Protein AF-A0A858U1W0-F1 (afdb_monomer)

Sequence (268 aa):
MKTKNYKWLIVLPLAITTFPLIAASCNNTTTKDGDKDGKKDKEKDKMITPNPQTPMVVEKDFEKINYPSDILYLNLMGIFSFKLFPSFLISSPKFSPSLDETKKIIGKLMRQEPQNKVALEEGIQFFTELFKDKDNANVQNLNFIELFNKYKQFQNLLMTKDFAKIQGFFIPKDLNAGKELTIFDYIDPMWKEVTKNKDIKYYSYLVLILPKLTVDIFSPLIEIAENSSAEDAKKIMTIIDKAFENKSGLESKEIEEITNIVNQHSQN

Radius of gyration: 21.65 Å; Cα contacts (8 Å, |Δi|>4): 183; chains: 1; bounding box: 58×63×44 Å

Secondary structure (DSSP, 8-state):
-----THHHHHGGGTTSSTTTTTSS-----------------------PPPTT--------TTTS---HHHHHHHHHHHHHHHHGGGTS---TT----HHHHHHHHHHHHHH-GGGHHHHHHHHHHHHHHHHTTT-S-GGG--HHHHHHH-HHHHHHHHHHTHHHHHHHHS-GGGGGTPPPPTHHHHHHHHHHHT--TT---EEGGG-HHHHHHHHHHHHHHHH--SHHHHHHHHHHHHHHHHHHTT-EE-HHHHHHHHHHHHHHHT-

Mean predicted aligned error: 13.7 Å

pLDDT: mean 70.43, std 23.6, range [25.34, 97.19]

Organism: NCBI:txid2726117

Solvent-accessible surface area (backbone atoms only — not comparable to full-atom values): 16852 Å² total; per-residue (Å²): 134,86,85,77,78,66,69,65,76,71,55,62,65,63,68,69,69,56,70,75,60,70,77,72,77,83,79,86,83,88,86,85,88,82,90,84,89,86,86,90,86,83,83,88,87,81,89,76,82,80,78,94,79,70,82,80,77,76,66,86,45,70,87,75,45,87,73,59,64,67,53,51,51,49,20,53,49,34,61,52,42,67,71,65,41,59,86,78,54,82,79,64,86,88,70,72,87,51,70,65,61,53,47,51,55,46,54,51,45,37,70,77,39,58,92,47,36,68,28,46,53,38,41,52,52,50,50,49,61,71,55,68,53,78,84,49,96,67,66,87,70,65,55,58,68,57,56,49,63,69,32,51,54,24,46,52,50,55,60,70,72,50,41,71,61,55,52,47,38,79,46,52,90,56,73,84,70,78,64,86,85,56,73,57,64,40,49,37,65,47,49,51,61,68,56,64,57,77,88,61,61,62,50,41,36,80,67,37,42,40,62,49,52,55,46,59,73,44,38,71,63,39,71,77,42,92,47,72,69,25,53,52,51,50,51,46,45,52,56,52,49,52,17,54,77,68,72,33,46,44,46,57,67,57,50,49,50,47,49,52,56,43,53,67,63,72,77,114

Foldseek 3Di:
DDDDPPVVLVPVVPPPVPPPPVVPPDDDDDDDDDDDDDDDDDDDDDDDDDDPDDDPPPPQDPLPDDDDLLLLLLLLVLQVVVVVCCVRAPDPPLDHDDLVLNCVSLVSNCVVCVVLVLLSVLVSVLVCVVCVCVPPPPPVPPPNVVSLVVSVSVNVVSCPRQVVVSVCLVPQPCPVVPDDDDLLSNLQSVLCVLCVPVVDQKFFLSSCSNVQSSLSRCVVVLVPDDDPLSVLSVLLNVQSSVRVVVSGIDGNVNSVSNVVSSVVVVVD

Structure (mmCIF, N/CA/C/O backbone):
data_AF-A0A858U1W0-F1
#
_entry.id   AF-A0A858U1W0-F1
#
loop_
_atom_site.group_PDB
_atom_site.id
_atom_site.type_symbol
_atom_site.label_atom_id
_atom_site.label_alt_id
_atom_site.label_comp_id
_atom_site.label_asym_id
_atom_site.label_entity_id
_atom_site.label_seq_id
_atom_site.pdbx_PDB_ins_code
_atom_site.Cartn_x
_atom_site.Cartn_y
_atom_site.Cartn_z
_atom_site.occupancy
_atom_site.B_iso_or_equiv
_atom_site.auth_seq_id
_atom_site.auth_comp_id
_atom_site.auth_asym_id
_atom_site.auth_atom_id
_atom_site.pdbx_PDB_model_num
ATOM 1 N N . MET A 1 1 ? 20.590 -20.391 -29.159 1.00 38.53 1 MET A N 1
ATOM 2 C CA . MET A 1 1 ? 20.203 -20.405 -27.728 1.00 38.53 1 MET A CA 1
ATOM 3 C C . MET A 1 1 ? 18.687 -20.513 -27.637 1.00 38.53 1 MET A C 1
ATOM 5 O O . MET A 1 1 ? 18.012 -19.862 -28.420 1.00 38.53 1 MET A O 1
ATOM 9 N N . LYS A 1 2 ? 18.158 -21.396 -26.778 1.00 31.19 2 LYS A N 1
ATOM 10 C CA . LYS A 1 2 ? 16.717 -21.698 -26.680 1.00 31.19 2 LYS A CA 1
ATOM 11 C C . LYS A 1 2 ? 15.992 -20.591 -25.902 1.00 31.19 2 LYS A C 1
ATOM 13 O O . LYS A 1 2 ? 16.278 -20.401 -24.724 1.00 31.19 2 LYS A O 1
ATOM 18 N N . THR A 1 3 ? 15.055 -19.902 -26.544 1.00 31.06 3 THR A N 1
ATOM 19 C CA . THR A 1 3 ? 14.088 -18.992 -25.914 1.00 31.06 3 THR A CA 1
ATOM 20 C C . THR A 1 3 ? 13.187 -19.795 -24.974 1.00 31.06 3 THR A C 1
ATOM 22 O O . THR A 1 3 ? 12.426 -20.662 -25.402 1.00 31.06 3 THR A O 1
ATOM 25 N N . LYS A 1 4 ? 13.309 -19.572 -23.661 1.00 36.50 4 LYS A N 1
ATOM 26 C CA . LYS A 1 4 ? 12.404 -20.176 -22.675 1.00 36.50 4 LYS A CA 1
ATOM 27 C C . LYS A 1 4 ? 11.073 -19.420 -22.723 1.00 36.50 4 LYS A C 1
ATOM 29 O O . LYS A 1 4 ? 11.042 -18.208 -22.558 1.00 36.50 4 LYS A O 1
ATOM 34 N N . ASN A 1 5 ? 9.979 -20.134 -22.978 1.00 33.09 5 ASN A N 1
ATOM 35 C CA . ASN A 1 5 ? 8.625 -19.580 -23.022 1.00 33.09 5 ASN A CA 1
ATOM 36 C C . ASN A 1 5 ? 8.147 -19.201 -21.607 1.00 33.09 5 ASN A C 1
ATOM 38 O O . ASN A 1 5 ? 7.597 -20.038 -20.895 1.00 33.09 5 ASN A O 1
ATOM 42 N N . TYR A 1 6 ? 8.297 -17.929 -21.229 1.00 40.56 6 TYR A N 1
ATOM 43 C CA . TYR A 1 6 ? 7.767 -17.343 -19.984 1.00 40.56 6 TYR A CA 1
ATOM 44 C C . TYR A 1 6 ? 6.227 -17.267 -19.930 1.00 40.56 6 TYR A C 1
ATOM 46 O O . TYR A 1 6 ? 5.654 -16.974 -18.883 1.00 40.56 6 TYR A O 1
ATOM 54 N N . LYS A 1 7 ? 5.535 -17.602 -21.029 1.00 36.78 7 LYS A N 1
ATOM 55 C CA . LYS A 1 7 ? 4.067 -17.542 -21.146 1.00 36.78 7 LYS A CA 1
ATOM 56 C C . LYS A 1 7 ? 3.316 -18.396 -20.114 1.00 36.78 7 LYS A C 1
ATOM 58 O O . LYS A 1 7 ? 2.193 -18.059 -19.771 1.00 36.78 7 LYS A O 1
ATOM 63 N N . TRP A 1 8 ? 3.918 -19.461 -19.583 1.00 31.56 8 TRP A N 1
ATOM 64 C CA . TRP A 1 8 ? 3.244 -20.347 -18.620 1.00 31.56 8 TRP A CA 1
ATOM 65 C C . TRP A 1 8 ? 3.269 -19.852 -17.167 1.00 31.56 8 TRP A C 1
ATOM 67 O O . TRP A 1 8 ? 2.425 -20.270 -16.380 1.00 31.56 8 TRP A O 1
ATOM 77 N N . LEU A 1 9 ? 4.168 -18.927 -16.812 1.00 36.28 9 LEU A N 1
ATOM 78 C CA . LEU A 1 9 ? 4.232 -18.350 -15.459 1.00 36.28 9 LEU A CA 1
ATOM 79 C C . LEU A 1 9 ? 3.165 -17.266 -15.222 1.00 36.28 9 LEU A C 1
ATOM 81 O O . LEU A 1 9 ? 2.786 -17.026 -14.082 1.00 36.28 9 LEU A O 1
ATOM 85 N N . ILE A 1 10 ? 2.634 -16.668 -16.293 1.00 42.25 10 ILE A N 1
ATOM 86 C CA . ILE A 1 10 ? 1.635 -15.585 -16.243 1.00 42.25 10 ILE A CA 1
ATOM 87 C C . ILE A 1 10 ? 0.192 -16.128 -16.299 1.00 42.25 10 ILE A C 1
ATOM 89 O O . ILE A 1 10 ? -0.739 -15.455 -15.871 1.00 42.25 10 ILE A O 1
ATOM 93 N N . VAL A 1 11 ? -0.017 -17.361 -16.784 1.00 35.03 11 VAL A N 1
ATOM 94 C CA . VAL A 1 11 ? -1.364 -17.936 -16.999 1.00 35.03 11 VAL A CA 1
ATOM 95 C C . VAL A 1 11 ? -1.904 -18.682 -15.768 1.00 35.03 11 VAL A C 1
ATOM 97 O O . VAL A 1 11 ? -3.115 -18.767 -15.579 1.00 35.03 11 VAL A O 1
ATOM 100 N N . LEU A 1 12 ? -1.040 -19.178 -14.877 1.00 32.81 12 LEU A N 1
ATOM 101 C CA . LEU A 1 12 ? -1.467 -19.927 -13.685 1.00 32.81 12 LEU A CA 1
ATOM 102 C C . LEU A 1 12 ? -2.256 -19.128 -12.609 1.00 32.81 12 LEU A C 1
ATOM 104 O O . LEU A 1 12 ? -3.092 -19.741 -11.944 1.00 32.81 12 LEU A O 1
ATOM 108 N N . PRO A 1 13 ? -2.087 -17.798 -12.429 1.00 38.31 13 PRO A N 1
ATOM 109 C CA . PRO A 1 13 ? -2.886 -17.010 -11.478 1.00 38.31 13 PRO A CA 1
ATOM 110 C C . PRO A 1 13 ? -4.374 -16.880 -11.852 1.00 38.31 13 PRO A C 1
ATOM 112 O O . PRO A 1 13 ? -5.203 -16.596 -10.987 1.00 38.31 13 PRO A O 1
ATOM 115 N N . LEU A 1 14 ? -4.734 -17.095 -13.125 1.00 36.41 14 LEU A N 1
ATOM 116 C CA . LEU A 1 14 ? -6.092 -16.869 -13.646 1.00 36.41 14 LEU A CA 1
ATOM 117 C C . LEU A 1 14 ? -7.108 -17.944 -13.220 1.00 36.41 14 LEU A C 1
ATOM 119 O O . LEU A 1 14 ? -8.305 -17.664 -13.144 1.00 36.41 14 LEU A O 1
ATOM 123 N N . ALA A 1 15 ? -6.655 -19.164 -12.918 1.00 31.75 15 ALA A N 1
ATOM 124 C CA . ALA A 1 15 ? -7.548 -20.282 -12.599 1.00 31.75 15 ALA A CA 1
ATOM 125 C C . ALA A 1 15 ? -7.909 -20.387 -11.105 1.00 31.75 15 ALA A C 1
ATOM 127 O O . ALA A 1 15 ? -8.874 -21.058 -10.759 1.00 31.75 15 ALA A O 1
ATOM 128 N N . ILE A 1 16 ? -7.162 -19.738 -10.205 1.00 38.59 16 ILE A N 1
ATOM 129 C CA . ILE A 1 16 ? -7.335 -19.924 -8.751 1.00 38.59 16 ILE A CA 1
ATOM 130 C C . ILE A 1 16 ? -8.1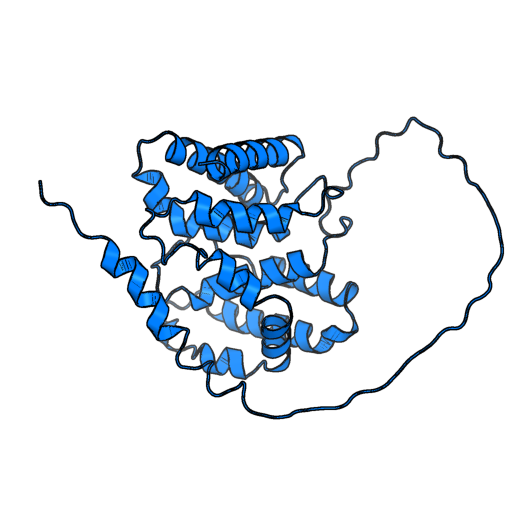51 -18.782 -8.119 1.00 38.59 16 ILE A C 1
ATOM 132 O O . ILE A 1 16 ? -8.859 -19.000 -7.138 1.00 38.59 16 ILE A O 1
ATOM 136 N N . THR A 1 17 ? -8.149 -17.585 -8.712 1.00 39.09 17 THR A N 1
ATOM 137 C CA . THR A 1 17 ? -8.951 -16.442 -8.231 1.00 39.09 17 THR A CA 1
ATOM 138 C C . THR A 1 17 ? -10.406 -16.469 -8.706 1.00 39.09 17 THR A C 1
ATOM 140 O O . THR A 1 17 ? -11.258 -15.827 -8.097 1.00 39.09 17 THR A O 1
ATOM 143 N N . THR A 1 18 ? -10.721 -17.224 -9.761 1.00 38.88 18 THR A N 1
ATOM 144 C CA . THR A 1 18 ? -12.053 -17.223 -10.390 1.00 38.88 18 THR A CA 1
ATOM 145 C C . THR A 1 18 ? -13.016 -18.269 -9.822 1.00 38.88 18 THR A C 1
ATOM 147 O O . THR A 1 18 ? -14.227 -18.079 -9.911 1.00 38.88 18 THR A O 1
ATOM 150 N N . PHE A 1 19 ? -12.533 -19.335 -9.176 1.00 34.38 19 PHE A N 1
ATOM 151 C CA . PHE A 1 19 ? -13.404 -20.447 -8.769 1.00 34.38 19 PHE A CA 1
ATOM 152 C C . PHE A 1 19 ? -14.142 -20.308 -7.419 1.00 34.38 19 PHE A C 1
ATOM 154 O O . PHE A 1 19 ? -15.232 -20.872 -7.322 1.00 34.38 19 PHE A O 1
ATOM 161 N N . PRO A 1 20 ? -13.689 -19.537 -6.406 1.00 35.28 20 PRO A N 1
ATOM 162 C CA . PRO A 1 20 ? -14.495 -19.339 -5.192 1.00 35.28 20 PRO A CA 1
ATOM 163 C C . PRO A 1 20 ? -15.465 -18.144 -5.248 1.00 35.28 20 PRO A C 1
ATOM 165 O O . PRO A 1 20 ? -16.386 -18.076 -4.438 1.00 35.28 20 PRO A O 1
ATOM 168 N N . LEU A 1 21 ? -15.285 -17.187 -6.170 1.00 36.03 21 LEU A N 1
ATOM 169 C CA . LEU A 1 21 ? -16.027 -15.911 -6.157 1.00 36.03 21 LEU A CA 1
ATOM 170 C C . LEU A 1 21 ? -17.340 -15.920 -6.961 1.00 36.03 21 LEU A C 1
ATOM 172 O O . LEU A 1 21 ? -18.190 -15.060 -6.740 1.00 36.03 21 LEU A O 1
ATOM 176 N N . ILE A 1 22 ? -17.560 -16.905 -7.836 1.00 37.12 22 ILE A N 1
ATOM 177 C CA . ILE A 1 22 ? -18.797 -17.003 -8.637 1.00 37.12 22 ILE A CA 1
ATOM 178 C C . ILE A 1 22 ? -19.971 -17.582 -7.817 1.00 37.12 22 ILE A C 1
ATOM 180 O O . ILE A 1 22 ? -21.130 -17.384 -8.166 1.00 37.12 22 ILE A O 1
ATOM 184 N N . ALA A 1 23 ? -19.713 -18.209 -6.665 1.00 33.56 23 ALA A N 1
ATOM 185 C CA . ALA A 1 23 ? -20.771 -18.775 -5.820 1.00 33.56 23 ALA A CA 1
ATOM 186 C C . ALA A 1 23 ? -21.463 -17.755 -4.887 1.00 33.56 23 ALA A C 1
ATOM 188 O O . ALA A 1 23 ? -22.470 -18.093 -4.270 1.00 33.56 23 ALA A O 1
ATOM 189 N N . ALA A 1 24 ? -20.958 -16.518 -4.774 1.00 36.34 24 ALA A N 1
ATOM 190 C CA . ALA A 1 24 ? -21.452 -15.538 -3.798 1.00 36.34 24 ALA A CA 1
ATOM 191 C C . ALA A 1 24 ? -22.251 -14.359 -4.394 1.00 36.34 24 ALA A C 1
ATOM 193 O O . ALA A 1 24 ? -22.787 -13.563 -3.628 1.00 36.34 24 ALA A O 1
ATOM 194 N N . SER A 1 25 ? -22.370 -14.229 -5.725 1.00 30.55 25 SER A N 1
ATOM 195 C CA . SER A 1 25 ? -23.058 -13.079 -6.353 1.00 30.55 25 SER A CA 1
ATOM 196 C C . SER A 1 25 ? -24.494 -13.349 -6.827 1.00 30.55 25 SER A C 1
ATOM 198 O O . SER A 1 25 ? -25.104 -12.482 -7.454 1.00 30.55 25 SER A O 1
ATOM 200 N N . CYS A 1 26 ? -25.072 -14.508 -6.515 1.00 30.45 26 CYS A N 1
ATOM 201 C CA . CYS A 1 26 ? -26.486 -14.774 -6.767 1.00 30.45 26 CYS A CA 1
ATOM 202 C C . CYS A 1 26 ? -27.255 -14.812 -5.447 1.00 30.45 26 CYS A C 1
ATOM 204 O O . CYS A 1 26 ? -27.564 -15.886 -4.944 1.00 30.45 26 CYS A O 1
ATOM 206 N N . ASN A 1 27 ? -27.563 -13.640 -4.885 1.00 26.09 27 ASN A N 1
ATOM 207 C CA . ASN A 1 27 ? -28.877 -13.422 -4.283 1.00 26.09 27 ASN A CA 1
ATOM 208 C C . ASN A 1 27 ? -29.174 -11.941 -4.003 1.00 26.09 27 ASN A C 1
ATOM 210 O O . ASN A 1 27 ? -28.432 -11.245 -3.318 1.00 26.09 27 ASN A O 1
ATOM 214 N N . ASN A 1 28 ? -30.364 -11.571 -4.473 1.00 29.69 28 ASN A N 1
ATOM 215 C CA . ASN A 1 28 ? -31.258 -10.499 -4.047 1.00 29.69 28 ASN A CA 1
ATOM 216 C C . ASN A 1 28 ? -31.144 -9.096 -4.672 1.00 29.69 28 ASN A C 1
ATOM 218 O O . ASN A 1 28 ? -30.373 -8.217 -4.305 1.00 29.69 28 ASN A O 1
ATOM 222 N N . THR A 1 29 ? -32.084 -8.953 -5.600 1.00 27.88 29 THR A N 1
ATOM 223 C CA . THR A 1 29 ? -32.768 -7.816 -6.202 1.00 27.88 29 THR A CA 1
ATOM 224 C C . THR A 1 29 ? -33.408 -6.799 -5.239 1.00 27.88 29 THR A C 1
ATOM 226 O O . THR A 1 29 ? -33.979 -7.167 -4.216 1.00 27.88 29 THR A O 1
ATOM 229 N N . THR A 1 30 ? -33.458 -5.554 -5.743 1.00 27.31 30 THR A N 1
ATOM 230 C CA . THR A 1 30 ? -34.513 -4.509 -5.641 1.00 27.31 30 THR A CA 1
ATOM 231 C C . THR A 1 30 ? -34.895 -3.885 -4.295 1.00 27.31 30 THR A C 1
ATOM 233 O O . THR A 1 30 ? -35.547 -4.534 -3.489 1.00 27.31 30 THR A O 1
ATOM 236 N N . THR A 1 31 ? -34.751 -2.551 -4.219 1.00 27.00 31 THR A N 1
ATOM 237 C CA . THR A 1 31 ? -35.883 -1.591 -4.245 1.00 27.00 31 THR A CA 1
ATOM 238 C C . THR A 1 31 ? -35.441 -0.191 -4.703 1.00 27.00 31 THR A C 1
ATOM 240 O O . THR A 1 31 ? -34.291 0.205 -4.532 1.00 27.00 31 THR A O 1
ATOM 243 N N . LYS A 1 32 ? -36.378 0.499 -5.365 1.00 29.52 32 LYS A N 1
ATOM 244 C CA . LYS A 1 32 ? -36.340 1.870 -5.898 1.00 29.52 32 LYS A CA 1
ATOM 245 C C . LYS A 1 32 ? -36.884 2.888 -4.872 1.00 29.52 32 LYS A C 1
ATOM 247 O O . LYS A 1 32 ? -37.424 2.483 -3.849 1.00 29.52 32 LYS A O 1
ATOM 252 N N . ASP A 1 33 ? -36.837 4.159 -5.296 1.00 26.44 33 ASP A N 1
ATOM 253 C CA . ASP A 1 33 ? -37.595 5.356 -4.866 1.00 26.44 33 ASP A CA 1
ATOM 254 C C . ASP A 1 33 ? -36.850 6.243 -3.849 1.00 26.44 33 ASP A C 1
ATOM 256 O O . ASP A 1 33 ? -36.253 5.740 -2.909 1.00 26.44 33 ASP A O 1
ATOM 260 N N . GLY A 1 34 ? -36.791 7.575 -3.943 1.00 25.34 34 GLY A N 1
ATOM 261 C CA . GLY A 1 34 ? -37.343 8.560 -4.874 1.00 25.34 34 GLY A CA 1
ATOM 262 C C . GLY A 1 34 ? -36.999 9.987 -4.381 1.00 25.34 34 GLY A C 1
ATOM 263 O O . GLY A 1 34 ? -36.953 10.230 -3.183 1.00 25.34 34 GLY A O 1
ATOM 264 N N . ASP A 1 35 ? -36.696 10.868 -5.336 1.00 26.23 35 ASP A N 1
ATOM 265 C CA . ASP A 1 35 ? -36.778 12.344 -5.431 1.00 26.23 35 ASP A CA 1
ATOM 266 C C . ASP A 1 35 ? -36.868 13.335 -4.225 1.00 26.23 35 ASP A C 1
ATOM 268 O O . ASP A 1 35 ? -37.734 13.238 -3.361 1.00 26.23 35 ASP A O 1
ATOM 272 N N . LYS A 1 36 ? -36.116 14.444 -4.427 1.00 29.95 36 LYS A N 1
ATOM 273 C CA . LYS A 1 36 ? -36.433 15.898 -4.281 1.00 29.95 36 LYS A CA 1
ATOM 274 C C . LYS A 1 36 ? -36.131 16.732 -3.011 1.00 29.95 36 LYS A C 1
ATOM 276 O O . LYS A 1 36 ? -36.745 16.584 -1.966 1.00 29.95 36 LYS A O 1
ATOM 281 N N . ASP A 1 37 ? -35.261 17.727 -3.262 1.00 27.94 37 ASP A N 1
ATOM 282 C CA . ASP A 1 37 ? -35.308 19.185 -2.990 1.00 27.94 37 ASP A CA 1
ATOM 283 C C . ASP A 1 37 ? -35.678 19.771 -1.612 1.00 27.94 37 ASP A C 1
ATOM 285 O O . ASP A 1 37 ? -36.748 19.541 -1.061 1.00 27.94 37 ASP A O 1
ATOM 289 N N . GLY A 1 38 ? -34.860 20.741 -1.166 1.00 27.14 38 GLY A N 1
ATOM 290 C CA . GLY A 1 38 ? -35.258 21.733 -0.156 1.00 27.14 38 GLY A CA 1
ATOM 291 C C . GLY A 1 38 ? -34.108 22.549 0.451 1.00 27.14 38 GLY A C 1
ATOM 292 O O . GLY A 1 38 ? -33.389 22.077 1.319 1.00 27.14 38 GLY A O 1
ATOM 293 N N . LYS A 1 39 ? -33.944 23.792 -0.012 1.00 27.36 39 LYS A N 1
ATOM 294 C CA . LYS A 1 39 ? -32.897 24.783 0.323 1.00 27.36 39 LYS A CA 1
ATOM 295 C C . LYS A 1 39 ? -33.166 25.561 1.640 1.00 27.36 39 LYS A C 1
ATOM 297 O O . LYS A 1 39 ? -34.328 25.769 1.969 1.00 27.36 39 LYS A O 1
ATOM 302 N N . LYS A 1 40 ? -32.079 26.167 2.177 1.00 27.30 40 LYS A N 1
ATOM 303 C CA . LYS A 1 40 ? -31.944 27.362 3.075 1.00 27.30 40 LYS A CA 1
ATOM 304 C C . LYS A 1 40 ? -32.058 27.155 4.597 1.00 27.30 40 LYS A C 1
ATOM 306 O O . LYS A 1 40 ? -32.844 26.339 5.038 1.00 27.30 40 LYS A O 1
ATOM 311 N N . ASP A 1 41 ? -31.329 27.843 5.485 1.00 28.81 41 ASP A N 1
ATOM 312 C CA . ASP A 1 41 ? -30.425 29.015 5.454 1.00 28.81 41 ASP A CA 1
ATOM 313 C C . ASP A 1 41 ? -29.367 28.870 6.577 1.00 28.81 41 ASP A C 1
ATOM 315 O O . ASP A 1 41 ? -29.634 28.180 7.562 1.00 28.81 41 ASP A O 1
ATOM 319 N N . LYS A 1 42 ? -28.222 29.575 6.486 1.00 32.78 42 LYS A N 1
ATOM 320 C CA . LYS A 1 42 ? -27.573 30.245 7.640 1.00 32.78 42 LYS A CA 1
ATOM 321 C C . LYS A 1 42 ? -26.419 31.173 7.226 1.00 32.78 42 LYS A C 1
ATOM 323 O O . LYS A 1 42 ? -25.373 30.737 6.768 1.00 32.78 42 LYS A O 1
ATOM 328 N N . GLU A 1 43 ? -26.723 32.463 7.337 1.00 28.97 43 GLU A N 1
ATOM 329 C CA . GLU A 1 43 ? -26.033 33.501 8.117 1.00 28.97 43 GLU A CA 1
ATOM 330 C C . GLU A 1 43 ? -24.495 33.651 8.087 1.00 28.97 43 GLU A C 1
ATOM 332 O O . GLU A 1 43 ? -23.713 32.734 8.315 1.00 28.97 43 GLU A O 1
ATOM 337 N N . LYS A 1 44 ? -24.122 34.914 7.849 1.00 30.03 44 LYS A N 1
ATOM 338 C CA . LYS A 1 44 ? -22.803 35.555 7.857 1.00 30.03 44 LYS A CA 1
ATOM 339 C C . LYS A 1 44 ? -22.109 35.409 9.220 1.00 30.03 44 LYS A C 1
ATOM 341 O O . LYS A 1 44 ? -22.776 35.523 10.237 1.00 30.03 44 LYS A O 1
ATOM 346 N N . ASP A 1 45 ? -20.779 35.298 9.260 1.00 28.95 45 ASP A N 1
ATOM 347 C CA . ASP A 1 45 ? -19.906 36.475 9.416 1.00 28.95 45 ASP A CA 1
ATOM 348 C C . ASP A 1 45 ? -18.409 36.127 9.545 1.00 28.95 45 ASP A C 1
ATOM 350 O O . ASP A 1 45 ? -18.030 35.052 10.003 1.00 28.95 45 ASP A O 1
ATOM 354 N N . LYS A 1 46 ? -17.590 37.137 9.217 1.00 31.56 46 LYS A N 1
ATOM 355 C CA . LYS A 1 46 ? -16.127 37.291 9.396 1.00 31.56 46 LYS A CA 1
ATOM 356 C C . LYS A 1 46 ? -15.221 36.739 8.291 1.00 31.56 46 LYS A C 1
ATOM 358 O O . LYS A 1 46 ? -14.607 35.682 8.390 1.00 31.56 46 LYS A O 1
ATOM 363 N N . MET A 1 47 ? -15.041 37.592 7.279 1.00 33.41 47 MET A N 1
ATOM 364 C CA . MET A 1 47 ? -13.832 37.635 6.459 1.00 33.41 47 MET A CA 1
ATOM 365 C C . MET A 1 47 ? -12.610 37.889 7.352 1.00 33.41 47 MET A C 1
ATOM 367 O O . MET A 1 47 ? -12.488 38.951 7.960 1.00 33.41 47 MET A O 1
ATOM 371 N N . ILE A 1 48 ? -11.698 36.922 7.394 1.00 35.19 48 ILE A N 1
ATOM 372 C CA . ILE A 1 48 ? -10.299 37.149 7.747 1.00 35.19 48 ILE A CA 1
ATOM 373 C C . ILE A 1 48 ? -9.546 37.142 6.421 1.00 35.19 48 ILE A C 1
ATOM 375 O O . ILE A 1 48 ? -9.461 36.117 5.748 1.00 35.19 48 ILE A O 1
ATOM 379 N N . THR A 1 49 ? -9.045 38.302 6.014 1.00 34.78 49 THR A N 1
ATOM 380 C CA . THR A 1 49 ? -8.088 38.436 4.916 1.00 34.78 49 THR A CA 1
ATOM 381 C C . THR A 1 49 ? -6.803 37.688 5.293 1.00 34.78 49 THR A C 1
ATOM 383 O O . T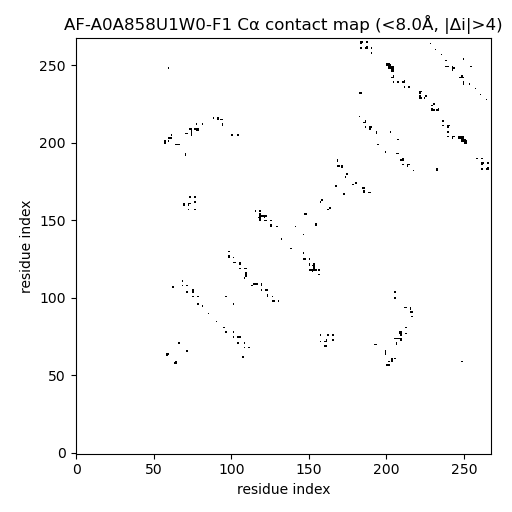HR A 1 49 ? -6.212 38.012 6.325 1.00 34.78 49 THR A O 1
ATOM 386 N N . PRO A 1 50 ? -6.332 36.696 4.512 1.00 34.53 50 PRO A N 1
ATOM 387 C CA . PRO A 1 50 ? -5.052 36.066 4.790 1.00 34.53 50 PRO A CA 1
ATOM 388 C C . PRO A 1 50 ? -3.912 36.986 4.338 1.00 34.53 50 PRO A C 1
ATOM 390 O O . PRO A 1 50 ? -3.873 37.463 3.205 1.00 34.53 50 PRO A O 1
ATOM 393 N N . ASN A 1 51 ? -2.979 37.229 5.255 1.00 33.75 51 ASN A N 1
ATOM 394 C CA . ASN A 1 51 ? -1.720 37.919 5.004 1.00 33.75 51 ASN A CA 1
ATOM 395 C C . ASN A 1 51 ? -0.834 37.045 4.081 1.00 33.75 51 ASN A C 1
ATOM 397 O O . ASN A 1 51 ? -0.575 35.888 4.428 1.00 33.75 51 ASN A O 1
ATOM 401 N N . PRO A 1 52 ? -0.371 37.527 2.914 1.00 43.28 52 PRO A N 1
ATOM 402 C CA . PRO A 1 52 ? 0.282 36.688 1.916 1.00 43.28 52 PRO A CA 1
ATOM 403 C C . PRO A 1 52 ? 1.790 36.623 2.167 1.00 43.28 52 PRO A C 1
ATOM 405 O O . PRO A 1 52 ? 2.548 37.209 1.405 1.00 43.28 52 PRO A O 1
ATOM 408 N N . GLN A 1 53 ? 2.255 35.969 3.239 1.00 38.72 53 GLN A N 1
ATOM 409 C CA . GLN A 1 53 ? 3.710 35.796 3.424 1.00 38.72 53 GLN A CA 1
ATOM 410 C C . GLN A 1 53 ? 4.174 34.742 4.434 1.00 38.72 53 GLN A C 1
ATOM 412 O O . GLN A 1 53 ? 5.336 34.752 4.834 1.00 38.72 53 GLN A O 1
ATOM 417 N N . THR A 1 54 ? 3.332 33.786 4.820 1.00 33.12 54 THR A N 1
ATOM 418 C CA . THR A 1 54 ? 3.819 32.620 5.569 1.00 33.12 54 THR A CA 1
ATOM 419 C C . THR A 1 54 ? 3.931 31.443 4.605 1.00 33.12 54 THR A C 1
ATOM 421 O O . THR A 1 54 ? 2.906 31.030 4.058 1.00 33.12 54 THR A O 1
ATOM 424 N N . PRO A 1 55 ? 5.134 30.890 4.353 1.00 35.75 55 PRO A N 1
ATOM 425 C CA . PRO A 1 55 ? 5.238 29.595 3.699 1.00 35.75 55 PRO A CA 1
ATOM 426 C C . PRO A 1 55 ? 4.371 28.630 4.503 1.00 35.75 55 PRO A C 1
ATOM 428 O O . PRO A 1 55 ? 4.573 28.498 5.711 1.00 35.75 55 PRO A O 1
ATOM 431 N N . MET A 1 56 ? 3.374 28.009 3.867 1.00 40.19 56 MET A N 1
ATOM 432 C CA . MET A 1 56 ? 2.645 26.912 4.495 1.00 40.19 56 MET A CA 1
ATOM 433 C C . MET A 1 56 ? 3.684 25.879 4.919 1.00 40.19 56 MET A C 1
ATOM 435 O O . MET A 1 56 ? 4.288 25.219 4.071 1.00 40.19 56 MET A O 1
ATOM 439 N N . VAL A 1 57 ? 3.923 25.773 6.224 1.00 41.50 57 VAL A N 1
ATOM 440 C CA . VAL A 1 57 ? 4.705 24.685 6.795 1.00 41.50 57 VAL A CA 1
ATOM 441 C C . VAL A 1 57 ? 3.921 23.425 6.459 1.00 41.50 57 VAL A C 1
ATOM 443 O O . VAL A 1 57 ? 2.851 23.190 7.014 1.00 41.50 57 VAL A O 1
ATOM 446 N N . VAL A 1 58 ? 4.400 22.666 5.472 1.00 53.84 58 VAL A N 1
ATOM 447 C CA . VAL A 1 58 ? 3.796 21.383 5.116 1.00 53.84 58 VAL A CA 1
ATOM 448 C C . VAL A 1 58 ? 4.004 20.482 6.317 1.00 53.84 58 VAL A C 1
ATOM 450 O O . VAL A 1 58 ? 5.125 20.084 6.633 1.00 53.84 58 VAL A O 1
ATOM 453 N N . GLU A 1 59 ? 2.924 20.231 7.036 1.00 58.22 59 GLU A N 1
ATOM 454 C CA . GLU A 1 59 ? 2.948 19.414 8.228 1.00 58.22 59 GLU A CA 1
ATOM 455 C C . GLU A 1 59 ? 3.208 17.958 7.815 1.00 58.22 59 GLU A C 1
ATOM 457 O O . GLU A 1 59 ? 2.345 17.296 7.249 1.00 58.22 59 GLU A O 1
ATOM 462 N N . LYS A 1 60 ? 4.442 17.479 8.029 1.00 73.06 60 LYS A N 1
ATOM 463 C CA . LYS A 1 60 ? 4.942 16.173 7.543 1.00 73.06 60 LYS A CA 1
ATOM 464 C C . 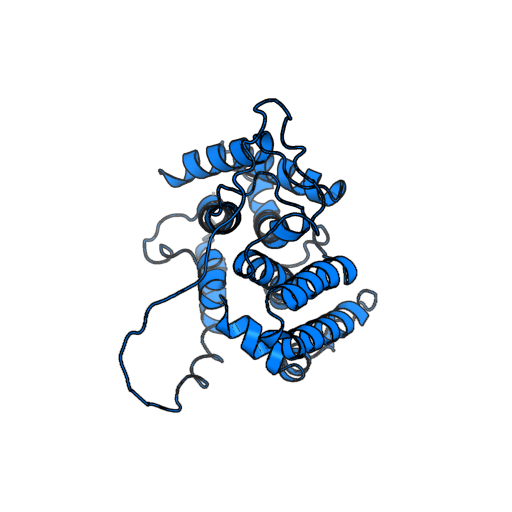LYS A 1 60 ? 4.467 14.970 8.375 1.00 73.06 60 LYS A C 1
ATOM 466 O O . LYS A 1 60 ? 4.960 13.859 8.205 1.00 73.06 60 LYS A O 1
ATOM 471 N N . ASP A 1 61 ? 3.536 15.183 9.298 1.00 81.06 61 ASP A N 1
ATOM 472 C CA . ASP A 1 61 ? 3.007 14.134 10.164 1.00 81.06 61 ASP A CA 1
ATOM 473 C C . ASP A 1 61 ? 1.836 13.425 9.471 1.00 81.06 61 ASP A C 1
ATOM 475 O O . ASP A 1 61 ? 0.857 14.060 9.068 1.00 81.06 61 ASP A O 1
ATOM 479 N N . PHE A 1 62 ? 1.923 12.097 9.359 1.00 89.44 62 PHE A N 1
ATOM 480 C CA . PHE A 1 62 ? 0.866 11.247 8.807 1.00 89.44 62 PHE A CA 1
ATOM 481 C C . PHE A 1 62 ? -0.507 11.550 9.420 1.00 89.44 62 PHE A C 1
ATOM 483 O O . PHE A 1 62 ? -1.528 11.504 8.727 1.00 89.44 62 PHE A O 1
ATOM 490 N N . GLU A 1 63 ? -0.545 11.888 10.709 1.00 87.88 63 GLU A N 1
ATOM 491 C CA . GLU A 1 63 ? -1.801 12.164 11.396 1.00 87.88 63 GLU A CA 1
ATOM 492 C C . GLU A 1 63 ? -2.456 13.472 10.956 1.00 87.88 63 GLU A C 1
ATOM 494 O O . GLU A 1 63 ? -3.683 13.538 10.855 1.00 87.88 63 GLU A O 1
ATOM 499 N N . LYS A 1 64 ? -1.649 14.471 10.599 1.00 87.25 64 LYS A N 1
ATOM 500 C CA . LYS A 1 64 ? -2.113 15.801 10.193 1.00 87.25 64 LYS A CA 1
ATOM 501 C C . LYS A 1 64 ? -2.445 15.905 8.706 1.00 87.25 64 LYS A C 1
ATOM 503 O O . LYS A 1 64 ? -3.294 16.705 8.323 1.00 87.25 64 LYS A O 1
ATOM 508 N N . ILE A 1 65 ? -1.850 15.061 7.864 1.00 88.81 65 ILE A N 1
ATOM 509 C CA . ILE A 1 65 ? -2.158 15.034 6.429 1.00 88.81 65 ILE A CA 1
ATOM 510 C C . ILE A 1 65 ? -3.507 14.347 6.193 1.00 88.81 65 ILE A C 1
ATOM 512 O O . ILE A 1 65 ? -3.752 13.237 6.676 1.00 88.81 65 ILE A O 1
ATOM 516 N N . ASN A 1 66 ? -4.393 14.986 5.428 1.00 89.50 66 ASN A N 1
ATOM 517 C CA . ASN A 1 66 ? -5.688 14.411 5.077 1.00 89.50 66 ASN A CA 1
ATOM 518 C C . ASN A 1 66 ? -5.578 13.501 3.844 1.00 89.50 66 ASN A C 1
ATOM 520 O O . ASN A 1 66 ? -5.783 13.941 2.715 1.00 89.50 66 ASN A O 1
ATOM 524 N N . TYR A 1 67 ? -5.252 12.230 4.068 1.00 92.06 67 TYR A N 1
ATOM 525 C CA . TYR A 1 67 ? -5.314 11.215 3.019 1.00 92.06 67 TYR A CA 1
ATOM 526 C C . TYR A 1 67 ? -6.766 10.778 2.774 1.00 92.06 67 TYR A C 1
ATOM 528 O O . TYR A 1 67 ? -7.455 10.442 3.742 1.00 92.06 67 TYR A O 1
ATOM 536 N N . PRO A 1 68 ? -7.220 10.741 1.510 1.00 91.19 68 PRO A N 1
ATOM 537 C CA . PRO A 1 68 ? -8.446 10.067 1.103 1.00 91.19 68 PRO A CA 1
ATOM 538 C C . PRO A 1 68 ? -8.533 8.628 1.634 1.00 91.19 68 PRO A C 1
ATOM 540 O O . PRO A 1 68 ? -7.540 7.897 1.648 1.00 91.19 68 PRO A O 1
ATOM 543 N N . SER A 1 69 ? -9.722 8.220 2.084 1.00 90.81 69 SER A N 1
ATOM 544 C CA . SER A 1 69 ? -9.918 6.905 2.708 1.00 90.81 69 SER A CA 1
ATOM 545 C C . SER A 1 69 ? -9.686 5.747 1.737 1.00 90.81 69 SER A C 1
ATOM 547 O O . SER A 1 69 ? -9.200 4.703 2.154 1.00 90.81 69 SER A O 1
ATOM 549 N N . ASP A 1 70 ? -9.957 5.935 0.447 1.00 87.62 70 ASP A N 1
ATOM 550 C CA . ASP A 1 70 ? -9.654 4.961 -0.608 1.00 87.62 70 ASP A CA 1
ATOM 551 C C . ASP A 1 70 ? -8.153 4.637 -0.687 1.00 87.62 70 ASP A C 1
ATOM 553 O O . ASP A 1 70 ? -7.794 3.465 -0.700 1.00 87.62 70 ASP A O 1
ATOM 557 N N . ILE A 1 71 ? -7.261 5.634 -0.609 1.00 89.81 71 ILE A N 1
ATOM 558 C CA . ILE A 1 71 ? -5.804 5.424 -0.533 1.00 89.81 71 ILE A CA 1
ATOM 559 C C . ILE A 1 71 ? -5.436 4.627 0.727 1.00 89.81 71 ILE A C 1
ATOM 561 O O . ILE A 1 71 ? -4.585 3.736 0.674 1.00 89.81 71 ILE A O 1
ATOM 565 N N . LEU A 1 72 ? -6.071 4.914 1.867 1.00 92.56 72 LEU A N 1
ATOM 566 C CA . LEU A 1 72 ? -5.819 4.180 3.111 1.00 92.56 72 LEU A CA 1
ATOM 567 C C . LEU A 1 72 ? -6.273 2.714 3.006 1.00 92.56 72 LEU A C 1
ATOM 569 O O . LEU A 1 72 ? -5.513 1.818 3.379 1.00 92.56 72 LEU A O 1
ATOM 573 N N . TYR A 1 73 ? -7.458 2.449 2.447 1.00 89.81 73 TYR A N 1
ATOM 574 C CA . TYR A 1 73 ? -7.931 1.087 2.171 1.00 89.81 73 TYR A CA 1
ATOM 575 C C . TYR A 1 73 ? -7.043 0.362 1.161 1.00 89.81 73 TYR A C 1
ATOM 577 O O . TYR A 1 73 ? -6.748 -0.818 1.355 1.00 89.81 73 TYR A O 1
ATOM 585 N N . LEU A 1 74 ? -6.553 1.063 0.135 1.00 86.50 74 LEU A N 1
ATOM 586 C CA . LEU A 1 74 ? -5.610 0.525 -0.844 1.00 86.50 74 LEU A CA 1
ATOM 587 C C . LEU A 1 74 ? -4.355 -0.032 -0.166 1.00 86.50 74 LEU A C 1
ATOM 589 O O . LEU A 1 74 ? -3.900 -1.136 -0.465 1.00 86.50 74 LEU A O 1
ATOM 593 N N . ASN A 1 75 ? -3.816 0.724 0.789 1.00 87.69 75 ASN A N 1
ATOM 594 C CA . ASN A 1 75 ? -2.629 0.328 1.531 1.00 87.69 75 ASN A CA 1
ATOM 595 C C . ASN A 1 75 ? -2.928 -0.804 2.527 1.00 87.69 75 ASN A C 1
ATOM 597 O O . ASN A 1 75 ? -2.133 -1.738 2.607 1.00 87.69 75 ASN A O 1
ATOM 601 N N . LEU A 1 76 ? -4.088 -0.816 3.201 1.00 87.81 76 LEU A N 1
ATOM 602 C CA . LEU A 1 76 ? -4.516 -1.979 4.003 1.00 87.81 76 LEU A CA 1
ATOM 603 C C . LEU A 1 76 ? -4.625 -3.254 3.163 1.00 87.81 76 LEU A C 1
ATOM 605 O O . LEU A 1 76 ? -4.206 -4.327 3.597 1.00 87.81 76 LEU A O 1
ATOM 609 N N . MET A 1 77 ? -5.142 -3.136 1.944 1.00 81.38 77 MET A N 1
ATOM 610 C CA . MET A 1 77 ? -5.211 -4.242 0.998 1.00 81.38 77 MET A CA 1
ATOM 611 C C . MET A 1 77 ? -3.830 -4.685 0.510 1.00 81.38 77 MET A C 1
ATOM 613 O O . MET A 1 77 ? -3.623 -5.881 0.321 1.00 81.38 77 MET A O 1
ATOM 617 N N . GLY A 1 78 ? -2.866 -3.772 0.363 1.00 80.75 78 GLY A N 1
ATOM 618 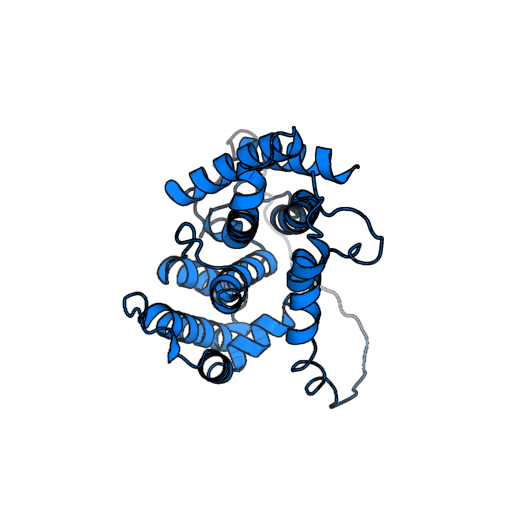C CA . GLY A 1 78 ? -1.460 -4.121 0.125 1.00 80.75 78 GLY A CA 1
ATOM 619 C C . GLY A 1 78 ? -0.868 -4.963 1.264 1.00 80.75 78 GLY A C 1
ATOM 620 O O . GLY A 1 78 ? -0.269 -6.009 1.016 1.00 80.75 78 GLY A O 1
ATOM 621 N N . ILE A 1 79 ? -1.117 -4.574 2.521 1.00 82.25 79 ILE A N 1
ATOM 622 C CA . ILE A 1 79 ? -0.703 -5.346 3.711 1.00 82.25 79 ILE A CA 1
ATOM 623 C C . ILE A 1 79 ? -1.346 -6.740 3.707 1.00 82.25 79 ILE A C 1
ATOM 625 O O . ILE A 1 79 ? -0.671 -7.741 3.943 1.00 82.25 79 ILE A O 1
ATOM 629 N N . PHE A 1 80 ? -2.647 -6.815 3.424 1.00 78.31 80 PHE A N 1
ATOM 630 C CA . PHE A 1 80 ? -3.382 -8.075 3.322 1.00 78.31 80 PHE A CA 1
ATOM 631 C C . PHE A 1 80 ? -2.829 -8.977 2.203 1.00 78.31 80 PHE A C 1
ATOM 633 O O . PHE A 1 80 ? -2.595 -10.170 2.406 1.00 78.31 80 PHE A O 1
ATOM 640 N N . SER A 1 81 ? -2.534 -8.387 1.045 1.00 72.50 81 SER A N 1
ATOM 641 C CA . SER A 1 81 ? -1.999 -9.065 -0.137 1.00 72.50 81 SER A CA 1
ATOM 642 C C . SER A 1 81 ? -0.656 -9.742 0.139 1.00 72.50 81 SER A C 1
ATOM 644 O O . SER A 1 81 ? -0.467 -10.888 -0.265 1.00 72.50 81 SER A O 1
ATOM 646 N N . PHE A 1 82 ? 0.238 -9.115 0.914 1.00 66.94 82 PHE A N 1
ATOM 647 C CA . PHE A 1 82 ? 1.520 -9.718 1.313 1.00 66.94 82 PHE A CA 1
ATOM 648 C C . PHE A 1 82 ? 1.374 -11.133 1.912 1.00 66.94 82 PHE A C 1
ATOM 650 O O . PHE A 1 82 ? 2.273 -11.959 1.767 1.00 66.94 82 PHE A O 1
ATOM 657 N N . LYS A 1 83 ? 0.239 -11.440 2.560 1.00 60.94 83 LYS A N 1
ATOM 658 C CA . LYS A 1 83 ? -0.046 -12.754 3.161 1.00 60.94 83 LYS A CA 1
ATOM 659 C C . LYS A 1 83 ? -0.960 -13.662 2.335 1.00 60.94 83 LYS A C 1
ATOM 661 O O . LYS A 1 83 ? -0.966 -14.859 2.599 1.00 60.94 83 LYS A O 1
ATOM 666 N N . LEU A 1 84 ? -1.652 -13.140 1.322 1.00 60.28 84 LEU A N 1
ATOM 667 C CA . LEU A 1 84 ? -2.353 -13.948 0.313 1.00 60.28 84 LEU A CA 1
ATOM 668 C C . LEU A 1 84 ? -1.411 -14.503 -0.763 1.00 60.28 84 LEU A C 1
ATOM 670 O O . LEU A 1 84 ? -1.566 -15.636 -1.209 1.00 60.28 84 LEU A O 1
ATOM 674 N N . PHE A 1 85 ? -0.419 -13.711 -1.169 1.00 54.91 85 PHE A N 1
ATOM 675 C CA . PHE A 1 85 ? 0.538 -14.068 -2.216 1.00 54.91 85 PHE A CA 1
ATOM 676 C C . PHE A 1 85 ? 1.747 -14.963 -1.834 1.00 54.91 85 PHE A C 1
ATOM 678 O O . PHE A 1 85 ? 2.460 -15.351 -2.765 1.00 54.91 85 PHE A O 1
ATOM 685 N N . PRO A 1 86 ? 1.999 -15.397 -0.574 1.00 46.12 86 PRO A N 1
ATOM 686 C CA . PRO A 1 86 ? 3.046 -16.380 -0.269 1.00 46.12 86 PRO A CA 1
ATOM 687 C C . PRO A 1 86 ? 2.883 -17.703 -1.026 1.00 46.12 86 PRO A C 1
ATOM 689 O O . PRO A 1 86 ? 3.861 -18.416 -1.222 1.00 46.12 86 PRO A O 1
ATOM 692 N N . SER A 1 87 ? 1.669 -18.024 -1.487 1.00 43.62 87 SER A N 1
ATOM 693 C CA . SER A 1 87 ? 1.404 -19.192 -2.334 1.00 43.62 87 SER A CA 1
ATOM 694 C C . SER A 1 87 ? 1.943 -19.058 -3.766 1.00 43.62 87 SER A C 1
ATOM 696 O O . SER A 1 87 ? 2.048 -20.069 -4.452 1.00 43.62 87 SER A O 1
ATOM 698 N N . PHE A 1 88 ? 2.264 -17.844 -4.235 1.00 43.12 88 PHE A N 1
ATOM 699 C CA . PHE A 1 88 ? 2.641 -17.583 -5.631 1.00 43.12 88 PHE A CA 1
ATOM 700 C C . PHE A 1 88 ? 4.058 -17.038 -5.819 1.00 43.12 88 PHE A C 1
ATOM 702 O O . PHE A 1 88 ? 4.664 -17.329 -6.848 1.00 43.12 88 PHE A O 1
ATOM 709 N N . LEU A 1 89 ? 4.616 -16.279 -4.872 1.00 41.09 89 LEU A N 1
ATOM 710 C CA . LEU A 1 89 ? 5.936 -15.665 -5.044 1.00 41.09 89 LEU A CA 1
ATOM 711 C C . LEU A 1 89 ? 6.725 -15.722 -3.737 1.00 41.09 89 LEU A C 1
ATOM 713 O O . LEU A 1 89 ? 6.530 -14.955 -2.798 1.00 41.09 89 LEU A O 1
ATOM 717 N N . ILE A 1 90 ? 7.598 -16.718 -3.705 1.00 41.41 90 ILE A N 1
ATOM 718 C CA . ILE A 1 90 ? 8.559 -17.053 -2.664 1.00 41.41 90 ILE A CA 1
ATOM 719 C C . ILE A 1 90 ? 9.294 -15.789 -2.177 1.00 41.41 90 ILE A C 1
ATOM 721 O O . ILE A 1 90 ? 10.041 -15.162 -2.920 1.00 41.41 90 ILE A O 1
ATOM 725 N N . SER A 1 91 ? 9.077 -15.454 -0.901 1.00 45.91 91 SER A N 1
ATOM 726 C CA . SER A 1 91 ? 10.002 -14.724 -0.022 1.00 45.91 91 SER A CA 1
ATOM 727 C C . SER A 1 91 ? 10.657 -13.450 -0.577 1.00 45.91 91 SER A C 1
ATOM 729 O O . SER A 1 91 ? 11.829 -13.467 -0.949 1.00 45.91 91 SER A O 1
ATOM 731 N N . SER A 1 92 ? 9.977 -12.306 -0.462 1.00 45.91 92 SER A N 1
ATOM 732 C CA . SER A 1 92 ? 10.696 -11.043 -0.254 1.00 45.91 92 SER A CA 1
ATOM 733 C C . SER A 1 92 ? 10.679 -10.698 1.239 1.00 45.91 92 SER A C 1
ATOM 735 O O . SER A 1 92 ? 9.742 -10.053 1.710 1.00 45.91 92 SER A O 1
ATOM 737 N N . PRO A 1 93 ? 11.691 -11.115 2.025 1.00 50.94 93 PRO A N 1
ATOM 738 C CA . PRO A 1 93 ? 11.850 -10.648 3.404 1.00 50.94 93 PRO A CA 1
ATOM 739 C C . PRO A 1 93 ? 12.053 -9.123 3.496 1.00 50.94 93 PRO A C 1
ATOM 741 O O . PRO A 1 93 ? 12.018 -8.581 4.597 1.00 50.94 93 PRO A O 1
ATOM 744 N N . LYS A 1 94 ? 12.251 -8.425 2.362 1.00 55.00 94 LYS A N 1
ATOM 745 C CA . LYS A 1 94 ? 12.514 -6.980 2.305 1.00 55.00 94 LYS A CA 1
ATOM 746 C C . LYS A 1 94 ? 11.306 -6.126 2.706 1.00 55.00 94 LYS A C 1
ATOM 748 O O . LYS A 1 94 ? 11.498 -4.996 3.141 1.00 55.00 94 LYS A O 1
ATOM 753 N N . PHE A 1 95 ? 10.081 -6.647 2.603 1.00 60.59 95 PHE A N 1
ATOM 754 C CA . PHE A 1 95 ? 8.876 -5.891 2.940 1.00 60.59 95 PHE A CA 1
ATOM 755 C C . PHE A 1 95 ? 7.962 -6.661 3.878 1.00 60.59 95 PHE A C 1
ATOM 757 O O . PHE A 1 95 ? 7.256 -7.577 3.479 1.00 60.59 95 PHE A O 1
ATOM 764 N N . SER A 1 96 ? 7.962 -6.269 5.150 1.00 65.75 96 SER A N 1
ATOM 765 C CA . SER A 1 96 ? 6.997 -6.745 6.135 1.00 65.75 96 SER A CA 1
ATOM 766 C C . SER A 1 96 ? 6.523 -5.554 6.963 1.00 65.75 96 SER A C 1
ATOM 768 O O . SER A 1 96 ? 7.259 -5.134 7.861 1.00 65.75 96 SER A O 1
ATOM 770 N N . PRO A 1 97 ? 5.294 -5.056 6.759 1.00 72.44 97 PRO A N 1
ATOM 771 C CA . PRO A 1 97 ? 4.746 -4.028 7.630 1.00 72.44 97 PRO A CA 1
ATOM 772 C C . PRO A 1 97 ? 4.663 -4.521 9.083 1.00 72.44 97 PRO A C 1
ATOM 774 O O . PRO A 1 97 ? 4.531 -5.723 9.382 1.00 72.44 97 PRO A O 1
ATOM 777 N N . SER A 1 98 ? 4.756 -3.580 10.017 1.00 80.31 98 SER A N 1
ATOM 778 C CA . SER A 1 98 ? 4.523 -3.852 11.434 1.00 80.31 98 SER A CA 1
ATOM 779 C C . SER A 1 98 ? 3.030 -3.795 11.778 1.00 80.31 98 SER A C 1
ATOM 781 O O . SER A 1 98 ? 2.219 -3.146 11.106 1.00 80.31 98 SER A O 1
ATOM 783 N N . LEU A 1 99 ? 2.646 -4.477 12.864 1.00 86.69 99 LEU A N 1
ATOM 784 C CA . LEU A 1 99 ? 1.293 -4.359 13.411 1.00 86.69 99 LEU A CA 1
ATOM 785 C C . LEU A 1 99 ? 0.988 -2.900 13.792 1.00 86.69 99 LEU A C 1
ATOM 787 O O . LEU A 1 99 ? -0.137 -2.442 13.613 1.00 86.69 99 LEU A O 1
ATOM 791 N N . ASP A 1 100 ? 1.988 -2.156 14.263 1.00 89.25 100 ASP A N 1
ATOM 792 C CA . ASP A 1 100 ? 1.830 -0.756 14.657 1.00 89.25 100 ASP A CA 1
ATOM 793 C C . ASP A 1 100 ? 1.563 0.165 13.462 1.00 89.25 100 ASP A C 1
ATOM 795 O O . ASP A 1 100 ? 0.687 1.025 13.535 1.00 89.25 100 ASP A O 1
ATOM 799 N N . GLU A 1 101 ? 2.255 -0.032 12.337 1.00 88.88 101 GLU A N 1
ATOM 800 C CA . GLU A 1 101 ? 1.967 0.678 11.079 1.00 88.88 101 GLU A CA 1
ATOM 801 C C . GLU A 1 101 ? 0.537 0.408 10.606 1.00 88.88 101 GLU A C 1
ATOM 803 O O . GLU A 1 101 ? -0.205 1.334 10.278 1.00 88.88 101 GLU A O 1
ATOM 808 N N . THR A 1 102 ? 0.120 -0.856 10.668 1.00 91.81 102 THR A N 1
ATOM 809 C CA . THR A 1 102 ? -1.238 -1.270 10.300 1.00 91.81 102 THR A CA 1
ATOM 810 C C . THR A 1 102 ? -2.285 -0.599 11.197 1.00 91.81 102 THR A C 1
ATOM 812 O O . THR A 1 102 ? -3.262 -0.028 10.709 1.00 91.81 102 THR A O 1
ATOM 815 N N . LYS A 1 103 ? -2.054 -0.589 12.517 1.00 94.62 103 LYS A N 1
ATOM 816 C CA . LYS A 1 103 ? -2.923 0.079 13.498 1.00 94.62 103 LYS A CA 1
ATOM 817 C C . LYS A 1 103 ? -3.029 1.585 13.260 1.00 94.62 103 LYS A C 1
ATOM 819 O O . LYS A 1 103 ? -4.107 2.133 13.465 1.00 94.62 103 LYS A O 1
ATOM 824 N N . LYS A 1 104 ? -1.962 2.260 12.814 1.00 94.94 104 LYS A N 1
ATOM 825 C CA . LYS A 1 104 ? -2.012 3.697 12.476 1.00 94.94 104 LYS A CA 1
ATOM 826 C C . LYS A 1 104 ? -2.964 3.973 11.314 1.00 94.94 104 LYS A C 1
ATOM 828 O O . LYS A 1 104 ? -3.811 4.858 11.421 1.00 94.94 104 LYS A O 1
ATOM 833 N N . ILE A 1 105 ? -2.870 3.188 10.239 1.00 95.12 105 ILE A N 1
ATOM 834 C CA . ILE A 1 105 ? -3.753 3.327 9.071 1.00 95.12 105 ILE A CA 1
ATOM 835 C C . ILE A 1 105 ? -5.209 3.064 9.472 1.00 95.12 105 ILE A C 1
ATOM 837 O O . ILE A 1 105 ? -6.079 3.895 9.202 1.00 95.12 105 ILE A O 1
ATOM 841 N N . ILE A 1 106 ? -5.468 1.960 10.183 1.00 95.94 106 ILE A N 1
ATOM 842 C CA . ILE A 1 106 ? -6.817 1.625 10.661 1.00 95.94 106 ILE A CA 1
ATOM 843 C C . ILE A 1 106 ? -7.352 2.705 11.607 1.00 95.94 106 ILE A C 1
ATOM 845 O O . ILE A 1 106 ? -8.485 3.151 11.453 1.00 95.94 106 ILE A O 1
ATOM 849 N N . GLY A 1 107 ? -6.545 3.175 12.558 1.00 96.62 107 GLY A N 1
ATOM 850 C CA . GLY A 1 107 ? -6.950 4.216 13.498 1.00 96.62 107 GLY A CA 1
ATOM 851 C C . GLY A 1 107 ? -7.348 5.514 12.795 1.00 96.62 107 GLY A C 1
ATOM 852 O O . GLY A 1 107 ? -8.320 6.157 13.197 1.00 96.62 107 GLY A O 1
ATOM 853 N N . LYS A 1 108 ? -6.647 5.883 11.716 1.00 96.44 108 LYS A N 1
ATOM 854 C CA . LYS A 1 108 ? -7.020 7.035 10.889 1.00 96.44 108 LYS A CA 1
ATOM 855 C C . LYS A 1 108 ? -8.336 6.796 10.146 1.00 96.44 108 LYS A C 1
ATOM 857 O O . LYS A 1 108 ? -9.207 7.662 10.191 1.00 96.44 108 LYS A O 1
ATOM 862 N N . LEU A 1 109 ? -8.522 5.616 9.553 1.00 95.44 109 LEU A N 1
ATOM 863 C CA . LEU A 1 109 ? -9.787 5.222 8.923 1.00 95.44 109 LEU A CA 1
ATOM 864 C C . LEU A 1 109 ? -10.960 5.244 9.908 1.00 95.44 109 LEU A C 1
ATOM 866 O O . LEU A 1 109 ? -12.012 5.767 9.571 1.00 95.44 109 LEU A O 1
ATOM 870 N N . MET A 1 110 ? -10.783 4.778 11.146 1.00 96.38 110 MET A N 1
ATOM 871 C CA . MET A 1 110 ? -11.838 4.813 12.170 1.00 96.38 110 MET A CA 1
ATOM 872 C C . MET A 1 110 ? -12.263 6.243 12.529 1.00 96.38 110 MET A C 1
ATOM 874 O O . MET A 1 110 ? -13.419 6.466 12.883 1.00 96.38 110 MET A O 1
ATOM 878 N N . ARG A 1 111 ? -11.340 7.213 12.457 1.00 96.12 111 ARG A N 1
ATOM 879 C CA . ARG A 1 111 ? -11.654 8.637 12.658 1.00 96.12 111 ARG A CA 1
ATOM 880 C C . ARG A 1 111 ? -12.373 9.245 11.453 1.00 96.12 111 ARG A C 1
ATOM 882 O O . ARG A 1 111 ? -13.264 10.063 11.646 1.00 96.12 111 ARG A O 1
ATOM 889 N N . GLN A 1 112 ? -11.974 8.869 10.238 1.00 94.50 112 GLN A N 1
ATOM 890 C CA . GLN A 1 112 ? -12.552 9.390 8.992 1.00 94.50 112 GLN A CA 1
ATOM 891 C C . GLN A 1 112 ? -13.913 8.763 8.655 1.00 94.50 112 GLN A C 1
ATOM 893 O O . GLN A 1 112 ? -14.792 9.441 8.133 1.00 94.50 112 GLN A O 1
ATOM 898 N N . GLU A 1 113 ? -14.095 7.483 8.968 1.00 93.00 113 GLU A N 1
ATOM 899 C CA . GLU A 1 113 ? -15.288 6.691 8.674 1.00 93.00 113 GLU 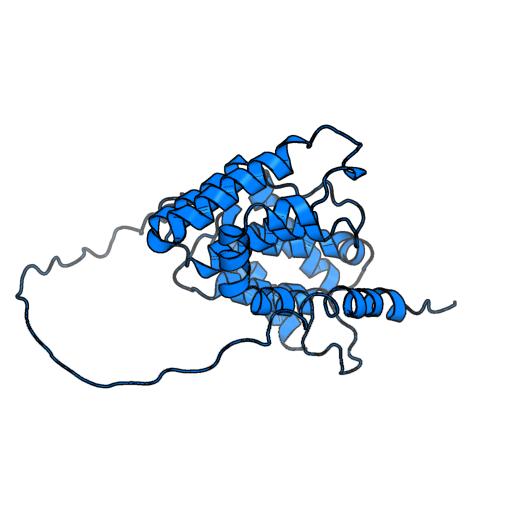A CA 1
ATOM 900 C C . GLU A 1 113 ? -15.781 5.965 9.944 1.00 93.00 113 GLU A C 1
ATOM 902 O O . GLU A 1 113 ? -15.690 4.736 10.046 1.00 93.00 113 GLU A O 1
ATOM 907 N N . PRO A 1 114 ? -16.324 6.692 10.939 1.00 95.31 114 PRO A N 1
ATOM 908 C CA . PRO A 1 114 ? -16.774 6.104 12.204 1.00 95.31 114 PRO A CA 1
ATOM 909 C C . PRO A 1 114 ? -17.880 5.051 12.032 1.00 95.31 114 PRO A C 1
ATOM 911 O O . PRO A 1 114 ? -18.013 4.160 12.868 1.00 95.31 114 PRO A O 1
ATOM 914 N N . GLN A 1 115 ? -18.640 5.092 10.934 1.00 94.94 115 GLN A N 1
ATOM 915 C CA . GLN A 1 115 ? -19.616 4.060 10.577 1.00 94.94 115 GLN A CA 1
ATOM 916 C C . GLN A 1 115 ? -18.982 2.676 10.354 1.00 94.94 115 GLN A C 1
ATOM 918 O O . GLN A 1 115 ? -19.646 1.663 10.543 1.00 94.94 115 GLN A O 1
ATOM 923 N N . ASN A 1 116 ? -17.693 2.625 10.003 1.00 95.06 116 ASN A N 1
ATOM 924 C CA . ASN A 1 116 ? -16.950 1.389 9.748 1.00 95.06 116 ASN A CA 1
ATOM 925 C C . ASN A 1 116 ? -16.153 0.911 10.971 1.00 95.06 116 ASN A C 1
ATOM 927 O O . ASN A 1 116 ? -15.397 -0.053 10.875 1.00 95.06 116 ASN A O 1
ATOM 931 N N . LYS A 1 117 ? -16.321 1.558 12.134 1.00 96.12 117 LYS A N 1
ATOM 932 C CA . LYS A 1 117 ? -15.533 1.309 13.349 1.00 96.12 117 LYS A CA 1
ATOM 933 C C . LYS A 1 117 ? -15.468 -0.171 13.738 1.00 96.12 117 LYS A C 1
ATOM 935 O O . LYS A 1 117 ? -14.377 -0.672 13.975 1.00 96.12 117 LYS A O 1
ATOM 940 N N . VAL A 1 118 ? -16.606 -0.865 13.756 1.00 96.88 118 VAL A N 1
ATOM 941 C CA . VAL A 1 118 ? -16.682 -2.284 14.154 1.00 96.88 118 VAL A CA 1
ATOM 942 C C . VAL A 1 118 ? -15.881 -3.174 13.197 1.00 96.88 118 VAL A C 1
ATOM 944 O O . VAL A 1 118 ? -15.057 -3.973 13.631 1.00 96.88 118 VAL A O 1
ATOM 947 N N . ALA A 1 119 ? -16.061 -2.993 11.886 1.00 95.44 119 ALA A N 1
ATOM 948 C CA . ALA A 1 119 ? -15.314 -3.733 10.870 1.00 95.44 119 ALA A CA 1
ATOM 949 C C . ALA A 1 119 ? -13.804 -3.436 10.924 1.00 95.44 119 ALA A C 1
ATOM 951 O O . ALA A 1 119 ? -12.977 -4.317 10.712 1.00 95.44 119 ALA A O 1
ATOM 952 N N . LEU A 1 120 ? -13.423 -2.200 11.240 1.00 95.88 120 LEU A N 1
ATOM 953 C CA . LEU A 1 120 ? -12.026 -1.796 11.391 1.00 95.88 120 LEU A CA 1
ATOM 954 C C . LEU A 1 120 ? -11.386 -2.355 12.677 1.00 95.88 120 LEU A C 1
ATOM 956 O O . LEU A 1 120 ? -10.223 -2.757 12.653 1.00 95.88 120 LEU A O 1
ATOM 960 N N . GLU A 1 121 ? -12.137 -2.456 13.777 1.00 97.19 121 GLU A N 1
ATOM 961 C CA . GLU A 1 121 ? -11.703 -3.142 15.004 1.00 97.19 121 GLU A CA 1
ATOM 962 C C . GLU A 1 121 ? -11.480 -4.640 14.765 1.00 97.19 121 GLU A C 1
ATOM 964 O O . GLU A 1 121 ? -10.458 -5.179 15.200 1.00 97.19 121 GLU A O 1
ATOM 969 N N . GLU A 1 122 ? -12.368 -5.294 14.006 1.00 96.19 122 GLU A N 1
ATOM 970 C CA . GLU A 1 122 ? -12.139 -6.660 13.517 1.00 96.19 122 GLU A CA 1
ATOM 971 C C . GLU A 1 122 ? -10.843 -6.753 12.697 1.00 96.19 122 GLU A C 1
ATOM 973 O O . GLU A 1 122 ? -10.067 -7.688 12.884 1.00 96.19 122 GLU A O 1
ATOM 978 N N . GLY A 1 123 ? -10.545 -5.757 11.857 1.00 93.19 123 GLY A N 1
ATOM 979 C CA . GLY A 1 123 ? -9.286 -5.683 11.111 1.00 93.19 123 GLY A CA 1
ATOM 980 C C . GLY A 1 123 ? -8.044 -5.654 12.007 1.00 93.19 123 GLY A C 1
ATOM 981 O O . GLY A 1 123 ? -7.072 -6.364 11.743 1.00 93.19 123 GLY A O 1
ATOM 982 N N . ILE A 1 124 ? -8.065 -4.892 13.108 1.00 94.75 124 ILE A N 1
ATOM 983 C CA . ILE A 1 124 ? -6.958 -4.883 14.084 1.00 94.75 124 ILE A CA 1
ATOM 984 C C . ILE A 1 124 ? -6.768 -6.273 14.696 1.00 94.75 124 ILE A C 1
ATOM 986 O O . ILE A 1 124 ? -5.628 -6.720 14.850 1.00 94.75 124 ILE A O 1
ATOM 990 N N . GLN A 1 125 ? -7.858 -6.955 15.052 1.00 94.00 125 GLN A N 1
ATOM 991 C CA . GLN A 1 125 ? -7.798 -8.305 15.617 1.00 94.00 125 GLN A CA 1
ATOM 992 C C . GLN A 1 125 ? -7.255 -9.309 14.596 1.00 94.00 125 GLN A C 1
ATOM 994 O O . GLN A 1 125 ? -6.320 -10.041 14.919 1.00 94.00 125 GLN A O 1
ATOM 999 N N . PHE A 1 126 ? -7.752 -9.262 13.356 1.00 90.38 126 PHE A N 1
ATOM 1000 C CA . PHE A 1 126 ? -7.255 -10.063 12.240 1.00 90.38 126 PHE A CA 1
ATOM 1001 C C . PHE A 1 126 ? -5.742 -9.919 12.073 1.00 90.38 126 PHE A C 1
ATOM 1003 O O . PHE A 1 126 ? -5.023 -10.915 12.101 1.00 90.38 126 PHE A O 1
ATOM 1010 N N . PHE A 1 127 ? -5.230 -8.689 11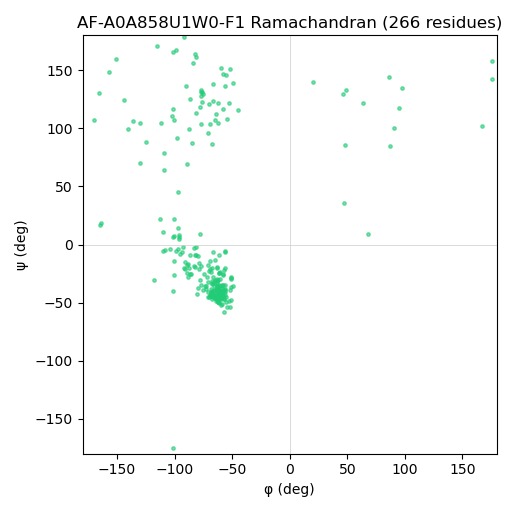.965 1.00 87.38 127 PHE A N 1
ATOM 1011 C CA . PHE A 1 127 ? -3.792 -8.465 11.806 1.00 87.38 127 PHE A CA 1
ATOM 1012 C C . PHE A 1 127 ? -2.992 -8.838 13.054 1.00 87.38 127 PHE A C 1
ATOM 1014 O O . PHE A 1 127 ? -1.863 -9.305 12.934 1.00 87.38 127 PHE A O 1
ATOM 1021 N N . THR A 1 128 ? -3.557 -8.666 14.249 1.00 88.81 128 THR A N 1
ATOM 1022 C CA . THR A 1 128 ? -2.903 -9.099 15.490 1.00 88.81 128 THR A CA 1
ATOM 1023 C C . THR A 1 128 ? -2.696 -10.609 15.490 1.00 88.81 128 THR A C 1
ATOM 1025 O O . THR A 1 128 ? -1.592 -11.055 15.780 1.00 88.81 128 THR A O 1
ATOM 1028 N N . GLU A 1 129 ? -3.713 -11.391 15.120 1.00 86.44 129 GLU A N 1
ATOM 1029 C CA . GLU A 1 129 ? -3.599 -12.849 15.003 1.00 86.44 129 GLU A CA 1
ATOM 1030 C C . GLU A 1 129 ? -2.683 -13.254 13.838 1.00 86.44 129 GLU A C 1
ATOM 1032 O O . GLU A 1 129 ? -1.801 -14.087 14.022 1.00 86.44 129 GLU A O 1
ATOM 1037 N N . LEU A 1 130 ? -2.792 -12.591 12.682 1.00 80.50 130 LEU A N 1
ATOM 1038 C CA . LEU A 1 130 ? -1.949 -12.844 11.508 1.00 80.50 130 LEU A CA 1
ATOM 1039 C C . LEU A 1 130 ? -0.455 -12.592 11.771 1.00 80.50 130 LEU A C 1
ATOM 1041 O O . LEU A 1 130 ? 0.405 -13.263 11.199 1.00 80.50 130 LEU A O 1
ATOM 1045 N N . PHE A 1 131 ? -0.132 -11.600 12.605 1.00 78.25 131 PHE A N 1
ATOM 1046 C CA . PHE A 1 131 ? 1.242 -11.255 12.969 1.00 78.25 131 PHE A CA 1
ATOM 1047 C C . PHE A 1 131 ? 1.729 -11.930 14.256 1.00 78.25 131 PHE A C 1
ATOM 1049 O O . PHE A 1 131 ? 2.915 -11.818 14.566 1.00 78.25 131 PHE A O 1
ATOM 1056 N N . LYS A 1 132 ? 0.860 -12.639 14.987 1.00 75.56 132 LYS A N 1
ATOM 1057 C CA . LYS A 1 132 ? 1.210 -13.335 16.234 1.00 75.56 132 LYS A CA 1
ATOM 1058 C C . LYS A 1 132 ? 2.259 -14.429 16.018 1.00 75.56 132 LYS A C 1
ATOM 1060 O O . LYS A 1 132 ? 3.090 -14.650 16.889 1.00 75.56 132 LYS A O 1
ATOM 1065 N N . ASP A 1 133 ? 2.265 -15.034 14.833 1.00 62.00 133 ASP A N 1
ATOM 1066 C CA . ASP A 1 133 ? 3.128 -16.169 14.496 1.00 62.00 133 ASP A CA 1
ATOM 1067 C C . ASP A 1 133 ? 4.374 -15.776 13.679 1.00 62.00 133 ASP A C 1
ATOM 1069 O O . ASP A 1 133 ? 4.962 -16.618 13.002 1.00 62.00 133 ASP A O 1
ATOM 1073 N N . LYS A 1 134 ? 4.811 -14.504 13.735 1.00 55.66 134 LYS A N 1
ATOM 1074 C CA . LYS A 1 134 ? 5.999 -14.014 13.001 1.00 55.66 134 LYS A CA 1
ATOM 1075 C C . LYS A 1 134 ? 7.298 -14.790 13.301 1.00 55.66 134 LYS A C 1
ATOM 1077 O O . LYS A 1 134 ? 8.179 -14.778 12.447 1.00 55.66 134 LYS A O 1
ATOM 1082 N N . ASP A 1 135 ? 7.377 -15.507 14.425 1.00 49.06 135 ASP A N 1
ATOM 1083 C CA . ASP A 1 135 ? 8.559 -16.283 14.840 1.00 49.06 135 ASP A CA 1
ATOM 1084 C C . ASP A 1 135 ? 8.435 -17.806 14.636 1.00 49.06 135 ASP A C 1
ATOM 1086 O O . ASP A 1 135 ? 9.395 -18.541 14.868 1.00 49.06 135 ASP A O 1
ATOM 1090 N N . ASN A 1 136 ? 7.282 -18.320 14.189 1.00 42.69 136 ASN A N 1
ATOM 1091 C CA . ASN A 1 136 ? 7.086 -19.759 14.010 1.00 42.69 136 ASN A CA 1
ATOM 1092 C C . ASN A 1 136 ? 7.233 -20.140 12.532 1.00 42.69 136 ASN A C 1
ATOM 1094 O O . ASN A 1 136 ? 6.335 -19.921 11.724 1.00 42.69 136 ASN A O 1
ATOM 1098 N N . ALA A 1 137 ? 8.343 -20.799 12.185 1.00 44.34 137 ALA A N 1
ATOM 1099 C CA . ALA A 1 137 ? 8.614 -21.369 10.856 1.00 44.34 137 ALA A CA 1
ATOM 1100 C C . ALA A 1 137 ? 7.544 -22.379 10.360 1.00 44.34 137 ALA A C 1
ATOM 1102 O O . ALA A 1 137 ? 7.577 -22.808 9.210 1.00 44.34 137 ALA A O 1
ATOM 1103 N N . ASN A 1 138 ? 6.560 -22.713 11.201 1.00 43.62 138 ASN A N 1
ATOM 1104 C CA . ASN A 1 138 ? 5.401 -23.551 10.901 1.00 43.62 138 ASN A CA 1
ATOM 1105 C C . ASN A 1 138 ? 4.140 -22.731 10.558 1.00 43.62 138 ASN A C 1
ATOM 1107 O O . ASN A 1 138 ? 3.038 -23.063 10.993 1.00 43.62 138 ASN A O 1
ATOM 1111 N N . VAL A 1 139 ? 4.272 -21.704 9.708 1.00 48.22 139 VAL A N 1
ATOM 1112 C CA . VAL A 1 139 ? 3.141 -20.964 9.089 1.00 48.22 139 VAL A CA 1
ATOM 1113 C C . VAL A 1 139 ? 2.184 -21.891 8.305 1.00 48.22 139 VAL A C 1
ATOM 1115 O O . VAL A 1 139 ? 1.109 -21.476 7.891 1.00 48.22 139 VAL A O 1
ATOM 1118 N N . GLN A 1 140 ? 2.520 -23.175 8.148 1.00 49.66 140 GLN A N 1
ATOM 1119 C CA . GLN A 1 140 ? 1.680 -24.182 7.495 1.00 49.66 140 GLN A CA 1
ATOM 1120 C C . GLN A 1 140 ? 0.352 -24.492 8.217 1.00 49.66 140 GLN A C 1
ATOM 1122 O O . GLN A 1 140 ? -0.513 -25.100 7.595 1.00 49.66 140 GLN A O 1
ATOM 1127 N N . ASN A 1 141 ? 0.149 -24.063 9.473 1.00 51.59 141 ASN A N 1
ATOM 1128 C CA . ASN A 1 141 ? -1.055 -24.419 10.248 1.00 51.59 141 ASN A CA 1
ATOM 1129 C C . ASN A 1 141 ? -2.046 -23.277 10.512 1.00 51.59 141 ASN A C 1
ATOM 1131 O O . ASN A 1 141 ? -3.128 -23.533 11.040 1.00 51.59 141 ASN A O 1
ATOM 1135 N N . LEU A 1 142 ? -1.732 -22.034 10.140 1.00 57.12 142 LEU A N 1
ATOM 1136 C CA . LEU A 1 142 ? -2.756 -20.992 10.115 1.00 57.12 142 LEU A CA 1
ATOM 1137 C C . LEU A 1 142 ? -3.596 -21.221 8.863 1.00 57.12 142 LEU A C 1
ATOM 1139 O O . LEU A 1 142 ? -3.172 -20.908 7.749 1.00 57.12 142 LEU A O 1
ATOM 1143 N N . ASN A 1 143 ? -4.796 -21.773 9.039 1.00 71.31 143 ASN A N 1
ATOM 1144 C CA . ASN A 1 143 ? -5.787 -21.786 7.978 1.00 71.31 143 ASN A CA 1
ATOM 1145 C C . ASN A 1 143 ? -6.217 -20.333 7.736 1.00 71.31 143 ASN A C 1
ATOM 1147 O O . ASN A 1 143 ? -7.159 -19.833 8.342 1.00 71.31 143 ASN A O 1
ATOM 1151 N N . PHE A 1 144 ? -5.473 -19.626 6.884 1.00 74.75 144 PHE A N 1
ATOM 1152 C CA . PHE A 1 144 ? -5.716 -18.223 6.558 1.00 74.75 144 PHE A CA 1
ATOM 1153 C C . PHE A 1 144 ? -7.173 -17.988 6.155 1.00 74.75 144 PHE A C 1
ATOM 1155 O O . PHE A 1 144 ? -7.749 -16.967 6.509 1.00 74.75 144 PHE A O 1
ATOM 1162 N N . ILE A 1 145 ? -7.779 -18.949 5.451 1.00 75.38 145 ILE A N 1
ATOM 1163 C CA . ILE A 1 145 ? -9.185 -18.893 5.051 1.00 75.38 145 ILE A CA 1
ATOM 1164 C C . ILE A 1 145 ? -10.090 -18.896 6.287 1.00 75.38 145 ILE A C 1
ATOM 1166 O O . ILE A 1 145 ? -11.026 -18.108 6.356 1.00 75.38 145 ILE A O 1
ATOM 1170 N N . GLU A 1 146 ? -9.807 -19.737 7.280 1.00 81.06 146 GLU A N 1
ATOM 1171 C CA . GLU A 1 146 ? -10.533 -19.749 8.555 1.00 81.06 146 GLU A CA 1
ATOM 1172 C C . GLU A 1 146 ? -10.344 -18.441 9.327 1.00 81.06 146 GLU A C 1
ATOM 1174 O O . GLU A 1 146 ? -11.327 -17.853 9.774 1.00 81.06 146 GLU A O 1
ATOM 1179 N N . LEU A 1 147 ? -9.107 -17.937 9.409 1.00 82.19 147 LEU A N 1
ATOM 1180 C CA . LEU A 1 147 ? -8.819 -16.655 10.046 1.00 82.19 147 LEU A CA 1
ATOM 1181 C C . LEU A 1 147 ? -9.553 -15.507 9.341 1.00 82.19 147 LEU A C 1
ATOM 1183 O O . LEU A 1 147 ? -10.172 -14.679 9.994 1.00 82.19 147 LEU A O 1
ATOM 1187 N N . PHE A 1 148 ? -9.533 -15.461 8.012 1.00 80.12 148 PHE A N 1
ATOM 1188 C CA . PHE A 1 148 ? -10.216 -14.431 7.236 1.00 80.12 148 PHE A CA 1
ATOM 1189 C C . PHE A 1 148 ? -11.740 -14.520 7.393 1.00 80.12 148 PHE A C 1
ATOM 1191 O O . PHE A 1 148 ? -12.395 -13.511 7.642 1.00 80.12 148 PHE A O 1
ATOM 1198 N N . ASN A 1 149 ? -12.298 -15.735 7.365 1.00 84.06 149 ASN A N 1
ATOM 1199 C CA . ASN A 1 149 ? -13.729 -15.978 7.562 1.00 84.06 149 ASN A CA 1
ATOM 1200 C C . ASN A 1 149 ? -14.208 -15.710 8.999 1.00 84.06 149 ASN A C 1
ATOM 1202 O O . ASN A 1 149 ? -15.408 -15.520 9.210 1.00 84.06 149 ASN A O 1
ATOM 1206 N N . LYS A 1 150 ? -13.305 -15.713 9.988 1.00 90.94 150 LYS A N 1
ATOM 1207 C CA . LYS A 1 150 ? -13.608 -15.342 11.378 1.00 90.94 150 LYS A CA 1
ATOM 1208 C C . LYS A 1 150 ? -13.948 -13.852 11.508 1.00 90.94 150 LYS A C 1
ATOM 1210 O O . LYS A 1 150 ? -14.794 -13.508 12.328 1.00 90.94 150 LYS A O 1
ATOM 1215 N N . TYR A 1 151 ? -13.367 -12.987 10.673 1.00 92.38 151 TYR A N 1
ATOM 1216 C CA . TYR A 1 151 ? -13.547 -11.526 10.713 1.00 92.38 151 TYR A CA 1
ATOM 1217 C C . TYR A 1 151 ? -14.373 -11.018 9.526 1.00 92.38 151 TYR A C 1
ATOM 1219 O O . TYR A 1 151 ? -13.892 -10.290 8.651 1.00 92.38 151 TYR A O 1
ATOM 1227 N N . LYS A 1 152 ? -15.641 -11.442 9.474 1.00 90.50 152 LYS A N 1
ATOM 1228 C CA . LYS A 1 152 ? -16.528 -11.218 8.321 1.00 90.50 152 LYS A CA 1
ATOM 1229 C C . LYS A 1 152 ? -16.820 -9.750 8.036 1.00 90.50 152 LYS A C 1
ATOM 1231 O O . LYS A 1 152 ? -16.982 -9.392 6.872 1.00 90.50 152 LYS A O 1
ATOM 1236 N N . GLN A 1 153 ? -16.939 -8.895 9.053 1.00 91.75 153 GLN A N 1
ATOM 1237 C CA . GLN A 1 153 ? -17.256 -7.486 8.811 1.00 91.75 153 GLN A CA 1
ATOM 1238 C C . GLN A 1 153 ? -16.056 -6.781 8.192 1.00 91.75 153 GLN A C 1
ATOM 1240 O O . GLN A 1 153 ? -16.222 -6.024 7.235 1.00 91.75 153 GLN A O 1
ATOM 1245 N N . PHE A 1 154 ? -14.851 -7.087 8.678 1.00 90.56 154 PHE A N 1
ATOM 1246 C CA . PHE A 1 154 ? -13.621 -6.606 8.058 1.00 90.56 154 PHE A CA 1
ATOM 1247 C C . PHE A 1 154 ? -13.475 -7.099 6.614 1.00 90.56 154 PHE A C 1
ATOM 1249 O O . PHE A 1 154 ? -13.214 -6.301 5.714 1.00 90.56 154 PHE A O 1
ATOM 1256 N N . GLN A 1 155 ? -13.721 -8.391 6.374 1.00 86.06 155 GLN A N 1
ATOM 1257 C CA . GLN A 1 155 ? -13.747 -8.968 5.029 1.00 86.06 155 GLN A CA 1
ATOM 1258 C C . GLN A 1 155 ? -14.721 -8.214 4.116 1.00 86.06 155 GLN A C 1
ATOM 1260 O O . GLN A 1 155 ? -14.329 -7.752 3.048 1.00 86.06 155 GLN A O 1
ATOM 1265 N N . ASN A 1 156 ? -15.978 -8.051 4.530 1.00 87.69 156 ASN A N 1
ATOM 1266 C CA . ASN A 1 156 ? -16.993 -7.373 3.724 1.00 87.69 156 ASN A CA 1
ATOM 1267 C C . ASN A 1 156 ? -16.604 -5.921 3.424 1.00 87.69 156 ASN A C 1
ATOM 1269 O O . ASN A 1 156 ? -16.789 -5.449 2.301 1.00 87.69 156 ASN A O 1
ATOM 1273 N N . LEU A 1 157 ? -16.028 -5.219 4.401 1.00 87.88 157 LEU A N 1
ATOM 1274 C CA . LEU A 1 157 ? -15.544 -3.855 4.217 1.00 87.88 157 LEU A CA 1
ATOM 1275 C C . LEU A 1 157 ? -14.428 -3.789 3.164 1.00 87.88 157 LEU A C 1
ATOM 1277 O O . LEU A 1 157 ? -14.511 -2.992 2.232 1.00 87.88 157 LEU A O 1
ATOM 1281 N N . LEU A 1 158 ? -13.417 -4.654 3.272 1.00 82.25 158 LEU A N 1
ATOM 1282 C CA . LEU A 1 158 ? -12.317 -4.704 2.306 1.00 82.25 158 LEU A CA 1
ATOM 1283 C C . LEU A 1 158 ? -12.797 -5.065 0.893 1.00 82.25 158 LEU A C 1
ATOM 1285 O O . LEU A 1 158 ? -12.361 -4.457 -0.085 1.00 82.25 158 LEU A O 1
ATOM 1289 N N . MET A 1 159 ? -13.724 -6.020 0.782 1.00 76.44 159 MET A N 1
ATOM 1290 C CA . MET A 1 159 ? -14.235 -6.506 -0.503 1.00 76.44 159 MET A CA 1
ATOM 1291 C C . MET A 1 159 ? -15.143 -5.492 -1.218 1.00 76.44 159 MET A C 1
ATOM 1293 O O . MET A 1 159 ? -15.213 -5.498 -2.445 1.00 76.44 159 MET A O 1
ATOM 1297 N N . THR A 1 160 ? -15.827 -4.614 -0.479 1.00 75.50 160 THR A N 1
ATOM 1298 C CA . THR A 1 160 ? -16.769 -3.630 -1.048 1.00 75.50 160 THR A CA 1
ATOM 1299 C C . THR A 1 160 ? -16.117 -2.315 -1.454 1.00 75.50 160 THR A C 1
ATOM 1301 O O . THR A 1 160 ? -16.639 -1.643 -2.341 1.00 75.50 160 THR A O 1
ATOM 1304 N N . LYS A 1 161 ? -15.010 -1.924 -0.811 1.00 66.81 161 LYS A N 1
ATOM 1305 C CA . LYS A 1 161 ? -14.491 -0.559 -0.947 1.00 66.81 161 LYS A CA 1
ATOM 1306 C C . LYS A 1 161 ? -13.678 -0.320 -2.211 1.00 66.81 161 LYS A C 1
ATOM 1308 O O . LYS A 1 161 ? -13.926 0.689 -2.841 1.00 66.81 161 LYS A O 1
ATOM 1313 N N . ASP A 1 162 ? -12.792 -1.229 -2.617 1.00 63.84 162 ASP A N 1
ATOM 1314 C CA . ASP A 1 162 ? -11.964 -1.045 -3.829 1.00 63.84 162 ASP A CA 1
ATOM 1315 C C . ASP A 1 162 ? -11.303 -2.353 -4.313 1.00 63.84 162 ASP A C 1
ATOM 1317 O O . ASP A 1 162 ? -10.361 -2.344 -5.106 1.00 63.84 162 ASP A O 1
ATOM 1321 N N . PHE A 1 163 ? -11.783 -3.516 -3.859 1.00 64.25 163 PHE A N 1
ATOM 1322 C CA . PHE A 1 163 ? -11.132 -4.802 -4.131 1.00 64.25 163 PHE A CA 1
ATOM 1323 C C . PHE A 1 163 ? -10.956 -5.085 -5.630 1.00 64.25 163 PHE A C 1
ATOM 1325 O O . PHE A 1 163 ? -9.859 -5.419 -6.074 1.00 64.25 163 PHE A O 1
ATOM 1332 N N . ALA A 1 164 ? -12.006 -4.871 -6.428 1.00 64.56 164 ALA A N 1
ATOM 1333 C CA . ALA A 1 164 ? -11.952 -5.048 -7.880 1.00 64.56 164 ALA A CA 1
ATOM 1334 C C . ALA A 1 164 ? -10.962 -4.081 -8.558 1.00 64.56 164 ALA A C 1
ATOM 1336 O O . ALA A 1 164 ? -10.311 -4.435 -9.540 1.00 64.56 164 ALA A O 1
ATOM 1337 N N . LYS A 1 165 ? -10.814 -2.866 -8.015 1.00 67.44 165 LYS A N 1
ATOM 1338 C CA . LYS A 1 165 ? -9.879 -1.859 -8.522 1.00 67.44 165 LYS A CA 1
ATOM 1339 C C . LYS A 1 165 ? -8.431 -2.278 -8.278 1.00 67.44 165 LYS A C 1
ATOM 1341 O O . LYS A 1 165 ? -7.612 -2.201 -9.186 1.00 67.44 165 LYS A O 1
ATOM 1346 N N . ILE A 1 166 ? -8.150 -2.798 -7.084 1.00 64.12 166 ILE A N 1
ATOM 1347 C CA . ILE A 1 166 ? -6.826 -3.300 -6.703 1.00 64.12 166 ILE A CA 1
ATOM 1348 C C . ILE A 1 166 ? -6.470 -4.566 -7.480 1.00 64.12 166 ILE A C 1
ATOM 1350 O O . ILE A 1 166 ? -5.348 -4.677 -7.967 1.00 64.12 166 ILE A O 1
ATOM 1354 N N . GLN A 1 167 ? -7.418 -5.489 -7.674 1.00 64.25 167 GLN A N 1
ATOM 1355 C CA . GLN A 1 167 ? -7.211 -6.630 -8.571 1.00 64.25 167 GLN A CA 1
ATOM 1356 C C . GLN A 1 167 ? -6.826 -6.174 -9.984 1.00 64.25 167 GLN A C 1
ATOM 1358 O O . GLN A 1 167 ? -5.923 -6.751 -10.584 1.00 64.25 167 GLN A O 1
ATOM 1363 N N . GLY A 1 168 ? -7.441 -5.097 -10.482 1.00 66.19 168 GLY A N 1
ATOM 1364 C CA . GLY A 1 168 ? -7.096 -4.492 -11.768 1.00 66.19 168 GLY A CA 1
ATOM 1365 C C . GLY A 1 168 ? -5.673 -3.924 -11.863 1.00 66.19 168 GLY A C 1
ATOM 1366 O O . GLY A 1 168 ? -5.173 -3.787 -12.974 1.00 66.19 168 GLY A O 1
ATOM 1367 N N . PHE A 1 169 ? -4.995 -3.626 -10.747 1.00 68.50 169 PHE A N 1
ATOM 1368 C CA . PHE A 1 169 ? -3.580 -3.213 -10.763 1.00 68.50 169 PHE A CA 1
ATOM 1369 C C . PHE A 1 169 ? -2.620 -4.385 -10.947 1.00 68.50 169 PHE A C 1
ATOM 1371 O O . PHE A 1 169 ? -1.553 -4.224 -11.530 1.00 68.50 169 PHE A O 1
ATOM 1378 N N . PHE A 1 170 ? -3.002 -5.569 -10.471 1.00 65.00 170 PHE A N 1
ATOM 1379 C CA . PHE A 1 170 ? -2.193 -6.782 -10.602 1.00 65.00 170 PHE A CA 1
ATOM 1380 C C . PHE A 1 170 ? -2.584 -7.632 -11.816 1.00 65.00 170 PHE A C 1
ATOM 1382 O O . PHE A 1 170 ? -1.893 -8.595 -12.141 1.00 65.00 170 PHE A O 1
ATOM 1389 N N . ILE A 1 171 ? -3.676 -7.276 -12.496 1.00 66.44 171 ILE A N 1
ATOM 1390 C CA . ILE A 1 171 ? -4.160 -7.916 -13.720 1.00 66.44 171 ILE A CA 1
ATOM 1391 C C . ILE A 1 171 ? -4.298 -6.823 -14.792 1.00 66.44 171 ILE A C 1
ATOM 1393 O O . ILE A 1 171 ? -5.370 -6.222 -14.915 1.00 66.44 171 ILE A O 1
ATOM 1397 N N . PRO A 1 172 ? -3.230 -6.534 -15.562 1.00 62.28 172 PRO A N 1
ATOM 1398 C CA . PRO A 1 172 ? -3.267 -5.514 -16.602 1.00 62.28 172 PRO A CA 1
ATOM 1399 C C . PRO A 1 172 ? -4.380 -5.796 -17.614 1.00 62.28 172 PRO A C 1
ATOM 1401 O O . PRO A 1 172 ? -4.553 -6.929 -18.071 1.00 62.28 172 PRO A O 1
ATOM 1404 N N . LYS A 1 173 ? -5.127 -4.753 -17.994 1.00 57.75 173 LYS A N 1
ATOM 1405 C CA . LYS A 1 173 ? -6.282 -4.862 -18.907 1.00 57.75 173 LYS A CA 1
ATOM 1406 C C . LYS A 1 173 ? -5.918 -5.460 -20.275 1.00 57.75 173 LYS A C 1
ATOM 1408 O O . LYS A 1 173 ? -6.763 -6.100 -20.897 1.00 57.75 173 LYS A O 1
ATOM 1413 N N . ASP A 1 174 ? -4.661 -5.318 -20.691 1.00 57.84 174 ASP A N 1
ATOM 1414 C CA . ASP A 1 174 ? -4.172 -5.699 -22.020 1.00 57.84 174 ASP A CA 1
ATOM 1415 C C . ASP A 1 174 ? -3.495 -7.079 -22.080 1.00 57.84 174 ASP A C 1
ATOM 1417 O O . ASP A 1 174 ? -2.892 -7.431 -23.095 1.00 57.84 174 ASP A O 1
ATOM 1421 N N . LEU A 1 175 ? -3.655 -7.921 -21.047 1.00 55.56 175 LEU A N 1
ATOM 1422 C CA . LEU A 1 175 ? -3.215 -9.330 -21.061 1.00 55.56 175 LEU A CA 1
ATOM 1423 C C . LEU A 1 175 ? -3.705 -10.106 -22.303 1.00 55.56 175 LEU A C 1
ATOM 1425 O O . LEU A 1 175 ? -3.038 -11.030 -22.768 1.00 55.56 175 LEU A O 1
ATOM 1429 N N . ASN A 1 176 ? -4.844 -9.704 -22.874 1.00 52.91 176 ASN A N 1
ATOM 1430 C CA . ASN A 1 176 ? -5.445 -10.330 -24.053 1.00 52.91 176 ASN A CA 1
ATOM 1431 C C . ASN A 1 176 ? -4.837 -9.880 -25.397 1.00 52.91 176 ASN A C 1
ATOM 1433 O O . ASN A 1 176 ? -5.152 -10.477 -26.424 1.00 52.91 176 ASN A O 1
ATOM 1437 N N . ALA A 1 177 ? -3.978 -8.855 -25.423 1.00 56.62 177 ALA A N 1
ATOM 1438 C CA . ALA A 1 177 ? -3.493 -8.244 -26.666 1.00 56.62 177 ALA A CA 1
ATOM 1439 C C . ALA A 1 177 ? -2.168 -8.831 -27.192 1.00 56.62 177 ALA A C 1
ATOM 1441 O O . ALA A 1 177 ? -1.676 -8.405 -28.234 1.00 56.62 177 ALA A O 1
ATOM 1442 N N . GLY A 1 178 ? -1.553 -9.786 -26.485 1.00 58.44 178 GLY A N 1
ATOM 1443 C CA . GLY A 1 178 ? -0.254 -10.347 -26.878 1.00 58.44 178 GLY A CA 1
ATOM 1444 C C . GLY A 1 178 ? 0.928 -9.369 -26.766 1.00 58.44 178 GLY A C 1
ATOM 1445 O O . GLY A 1 178 ? 2.022 -9.718 -27.211 1.00 58.44 178 GLY A O 1
ATOM 1446 N N . LYS A 1 179 ? 0.723 -8.183 -26.167 1.00 67.81 179 LYS A N 1
ATOM 1447 C CA . LYS A 1 179 ? 1.782 -7.227 -25.805 1.00 67.81 179 LYS A CA 1
ATOM 1448 C C . LYS A 1 179 ? 2.652 -7.845 -24.705 1.00 67.81 179 LYS A C 1
ATOM 1450 O O . LYS A 1 179 ? 2.144 -8.498 -23.792 1.00 67.81 179 LYS A O 1
ATOM 1455 N N . GLU A 1 180 ? 3.964 -7.667 -24.810 1.00 70.44 180 GLU A N 1
ATOM 1456 C CA . GLU A 1 180 ? 4.885 -8.014 -23.729 1.00 70.44 180 GLU A CA 1
ATOM 1457 C C . GLU A 1 180 ? 4.679 -7.024 -22.579 1.00 70.44 180 GLU A C 1
ATOM 1459 O O . GLU A 1 180 ? 4.774 -5.815 -22.779 1.00 70.44 180 GLU A O 1
ATOM 1464 N N . LEU A 1 181 ? 4.332 -7.539 -21.398 1.00 75.06 181 LEU A N 1
ATOM 1465 C CA . LEU A 1 181 ? 4.113 -6.715 -20.213 1.00 75.06 181 LEU A CA 1
ATOM 1466 C C . LEU A 1 181 ? 5.457 -6.280 -19.631 1.00 75.06 181 LEU A C 1
ATOM 1468 O O . LEU A 1 181 ? 6.347 -7.098 -19.394 1.00 75.06 181 LEU A O 1
ATOM 1472 N N . THR A 1 182 ? 5.565 -4.992 -19.356 1.00 78.69 182 THR A N 1
ATOM 1473 C CA . THR A 1 182 ? 6.671 -4.345 -18.661 1.00 78.69 182 THR A CA 1
ATOM 1474 C C . THR A 1 182 ? 6.315 -4.128 -17.192 1.00 78.69 182 THR A C 1
ATOM 1476 O O . THR A 1 182 ? 5.159 -4.222 -16.781 1.00 78.69 182 THR A O 1
ATOM 1479 N N . ILE A 1 183 ? 7.306 -3.790 -16.368 1.00 80.12 183 ILE A N 1
ATOM 1480 C CA . ILE A 1 183 ? 7.043 -3.427 -14.971 1.00 80.12 183 ILE A CA 1
ATOM 1481 C C . ILE A 1 183 ? 6.172 -2.165 -14.843 1.00 80.12 183 ILE A C 1
ATOM 1483 O O . ILE A 1 183 ? 5.390 -2.037 -13.900 1.00 80.12 183 ILE A O 1
ATOM 1487 N N . PHE A 1 184 ? 6.265 -1.248 -15.808 1.00 86.62 184 PHE A N 1
ATOM 1488 C CA . PHE A 1 184 ? 5.497 -0.008 -15.799 1.00 86.62 184 PHE A CA 1
ATOM 1489 C C . PHE A 1 184 ? 4.007 -0.233 -16.048 1.00 86.62 184 PHE A C 1
ATOM 1491 O O . PHE A 1 184 ? 3.210 0.542 -15.528 1.00 86.62 184 PHE A O 1
ATOM 1498 N N . ASP A 1 185 ? 3.618 -1.340 -16.686 1.00 82.00 185 ASP A N 1
ATOM 1499 C CA . ASP A 1 185 ? 2.208 -1.742 -16.798 1.00 82.00 185 ASP A CA 1
ATOM 1500 C C . ASP A 1 185 ? 1.568 -2.048 -15.427 1.00 82.00 185 ASP A C 1
ATOM 1502 O O . ASP A 1 185 ? 0.345 -2.004 -15.289 1.00 82.00 185 ASP A O 1
ATOM 1506 N N . TYR A 1 186 ? 2.384 -2.312 -14.397 1.00 82.12 186 TYR A N 1
ATOM 1507 C CA . TYR A 1 186 ? 1.940 -2.514 -13.013 1.00 82.12 186 TYR A CA 1
ATOM 1508 C C . TYR A 1 186 ? 2.160 -1.273 -12.138 1.00 82.12 186 TYR A C 1
ATOM 1510 O O . TYR A 1 186 ? 1.305 -0.931 -11.319 1.00 82.12 186 TYR A O 1
ATOM 1518 N N . ILE A 1 187 ? 3.295 -0.579 -12.303 1.00 86.94 187 ILE A N 1
ATOM 1519 C CA . ILE A 1 187 ? 3.611 0.622 -11.514 1.00 86.94 187 ILE A CA 1
ATOM 1520 C C . ILE A 1 187 ? 2.687 1.787 -11.887 1.00 86.94 187 ILE A C 1
ATOM 1522 O O . ILE A 1 187 ? 2.191 2.465 -10.992 1.00 86.94 187 ILE A O 1
ATOM 1526 N N . ASP A 1 188 ? 2.430 2.031 -13.173 1.00 88.94 188 ASP A N 1
ATOM 1527 C CA . ASP A 1 188 ? 1.666 3.199 -13.624 1.00 88.94 188 ASP A CA 1
ATOM 1528 C C . ASP A 1 188 ? 0.261 3.314 -13.008 1.00 88.94 188 ASP A C 1
ATOM 1530 O O . ASP A 1 188 ? -0.022 4.319 -12.343 1.00 88.94 188 ASP A O 1
ATOM 1534 N N . PRO A 1 189 ? -0.634 2.319 -13.159 1.00 86.88 189 PRO A N 1
ATOM 1535 C CA . PRO A 1 189 ? -2.005 2.473 -12.687 1.00 86.88 189 PRO A CA 1
ATOM 1536 C C . PRO A 1 189 ? -2.073 2.593 -11.158 1.00 86.88 189 PRO A C 1
ATOM 1538 O O . PRO A 1 189 ? -2.900 3.339 -10.632 1.00 86.88 189 PRO A O 1
ATOM 1541 N N . MET A 1 190 ? -1.167 1.922 -10.447 1.00 87.44 190 MET A N 1
ATOM 1542 C CA . MET A 1 190 ? -1.040 2.008 -8.996 1.00 87.44 190 MET A CA 1
ATOM 1543 C C . MET A 1 190 ? -0.506 3.382 -8.557 1.00 87.44 190 MET A C 1
ATOM 1545 O O . MET A 1 190 ? -1.078 4.005 -7.659 1.00 87.44 190 MET A O 1
ATOM 1549 N N . TRP A 1 191 ? 0.533 3.900 -9.218 1.00 92.50 191 TRP A N 1
ATOM 1550 C CA . TRP A 1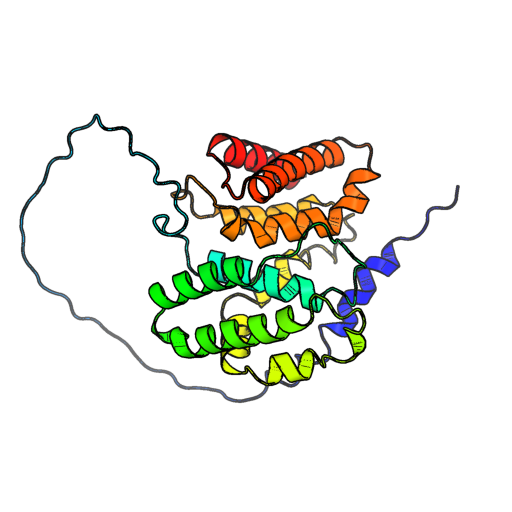 191 ? 1.112 5.205 -8.900 1.00 92.50 191 TRP A CA 1
ATOM 1551 C C . TRP A 1 191 ? 0.117 6.335 -9.154 1.00 92.50 191 TRP A C 1
ATOM 1553 O O . TRP A 1 191 ? -0.066 7.202 -8.296 1.00 92.50 191 TRP A O 1
ATOM 1563 N N . LYS A 1 192 ? -0.583 6.297 -10.294 1.00 90.19 192 LYS A N 1
ATOM 1564 C CA . LYS A 1 192 ? -1.655 7.245 -10.623 1.00 90.19 192 LYS A CA 1
ATOM 1565 C C . LYS A 1 192 ? -2.767 7.230 -9.587 1.00 90.19 192 LYS A C 1
ATOM 1567 O O . LYS A 1 192 ? -3.285 8.289 -9.253 1.00 90.19 192 LYS A O 1
ATOM 1572 N N . GLU A 1 193 ? -3.125 6.062 -9.061 1.00 88.12 193 GLU A N 1
ATOM 1573 C CA . GLU A 1 193 ? -4.159 5.964 -8.035 1.00 88.12 193 GLU A CA 1
ATOM 1574 C C . GLU A 1 193 ? -3.721 6.597 -6.713 1.00 88.12 193 GLU A C 1
ATOM 1576 O O . GLU A 1 193 ? -4.469 7.387 -6.134 1.00 88.12 193 GLU A O 1
ATOM 1581 N N . VAL A 1 194 ? -2.504 6.292 -6.253 1.00 89.31 194 VAL A N 1
ATOM 1582 C CA . VAL A 1 194 ? -1.949 6.875 -5.023 1.00 89.31 194 VAL A CA 1
ATOM 1583 C C . VAL A 1 194 ? -1.795 8.389 -5.169 1.00 89.31 194 VAL A C 1
ATOM 1585 O O . VAL A 1 194 ? -2.125 9.125 -4.245 1.00 89.31 194 VAL A O 1
ATOM 1588 N N . THR A 1 195 ? -1.366 8.869 -6.338 1.00 90.88 195 THR A N 1
ATOM 1589 C CA . THR A 1 195 ? -1.060 10.290 -6.578 1.00 90.88 195 THR A CA 1
ATOM 1590 C C . THR A 1 195 ? -2.193 11.101 -7.210 1.00 90.88 195 THR A C 1
ATOM 1592 O O . THR A 1 195 ? -2.008 12.272 -7.550 1.00 90.88 195 THR A O 1
ATOM 1595 N N . LYS A 1 196 ? -3.398 10.531 -7.338 1.00 88.75 196 LYS A N 1
ATOM 1596 C CA . LYS A 1 196 ? -4.536 11.202 -7.993 1.00 88.75 196 LYS A CA 1
ATOM 1597 C C . LYS A 1 196 ? -4.947 12.509 -7.314 1.00 88.75 196 LYS A C 1
ATOM 1599 O O . LYS A 1 196 ? -5.459 13.412 -7.976 1.00 88.75 196 LYS A O 1
ATOM 1604 N N . ASN A 1 197 ? -4.746 12.609 -5.997 1.00 87.75 197 ASN A N 1
ATOM 1605 C CA . ASN A 1 197 ? -5.042 13.819 -5.247 1.00 87.75 197 ASN A CA 1
ATOM 1606 C C . ASN A 1 197 ? -3.834 14.765 -5.276 1.00 87.75 197 ASN A C 1
ATOM 1608 O O . ASN A 1 197 ? -2.889 14.630 -4.499 1.00 87.75 197 ASN A O 1
ATOM 1612 N N . LYS A 1 198 ? -3.904 15.757 -6.166 1.00 84.44 198 LYS A N 1
ATOM 1613 C CA . LYS A 1 198 ? -2.832 16.735 -6.403 1.00 84.44 198 LYS A CA 1
ATOM 1614 C C . LYS A 1 198 ? -2.610 17.713 -5.244 1.00 84.44 198 LYS A C 1
ATOM 1616 O O . LYS A 1 198 ? -1.576 18.377 -5.214 1.00 84.44 198 LYS A O 1
ATOM 1621 N N . ASP A 1 199 ? -3.539 17.793 -4.291 1.00 86.12 199 ASP A N 1
ATOM 1622 C CA . ASP A 1 199 ? -3.395 18.662 -3.118 1.00 86.12 199 ASP A CA 1
ATOM 1623 C C . ASP A 1 199 ? -2.429 18.069 -2.079 1.00 86.12 199 ASP A C 1
ATOM 1625 O O . ASP A 1 199 ? -1.889 18.788 -1.233 1.00 86.12 199 ASP A O 1
ATOM 1629 N N . ILE A 1 200 ? -2.164 16.761 -2.157 1.00 86.38 200 ILE A N 1
ATOM 1630 C CA . ILE A 1 200 ? -1.212 16.071 -1.289 1.00 86.38 200 ILE A CA 1
ATOM 1631 C C . ILE A 1 200 ? 0.202 16.295 -1.826 1.00 86.38 200 ILE A C 1
ATOM 1633 O O . ILE A 1 200 ? 0.582 15.793 -2.881 1.00 86.38 200 ILE A O 1
ATOM 1637 N N . LYS A 1 201 ? 1.006 17.034 -1.059 1.00 86.69 201 LYS A N 1
ATOM 1638 C CA . LYS A 1 201 ? 2.395 17.383 -1.417 1.00 86.69 201 LYS A CA 1
ATOM 1639 C C . LYS A 1 201 ? 3.453 16.505 -0.752 1.00 86.69 201 LYS A C 1
ATOM 1641 O O . LYS A 1 201 ? 4.640 16.676 -1.029 1.00 86.69 201 LYS A O 1
ATOM 1646 N N . TYR A 1 202 ? 3.021 15.624 0.147 1.00 89.81 202 TYR A N 1
ATOM 1647 C CA . TYR A 1 202 ? 3.865 14.725 0.922 1.00 89.81 202 TYR A CA 1
ATOM 1648 C C . TYR A 1 202 ? 3.142 13.395 1.115 1.00 89.81 202 TYR A C 1
ATOM 1650 O O . TYR A 1 202 ? 2.029 13.381 1.641 1.00 89.81 202 TYR A O 1
ATOM 1658 N N . TYR A 1 203 ? 3.778 12.295 0.715 1.00 91.69 203 TYR A N 1
ATOM 1659 C CA . TYR A 1 203 ? 3.229 10.945 0.860 1.00 91.69 203 TYR A CA 1
ATOM 1660 C C . TYR A 1 203 ? 4.059 10.172 1.874 1.00 91.69 203 TYR A C 1
ATOM 1662 O O . TYR A 1 203 ? 5.167 9.747 1.573 1.00 91.69 203 TYR A O 1
ATOM 1670 N N . SER A 1 204 ? 3.532 10.001 3.084 1.00 94.19 204 SER A N 1
ATOM 1671 C CA . SER A 1 204 ? 4.143 9.162 4.123 1.00 94.19 204 SER A CA 1
ATOM 1672 C C . SER A 1 204 ? 4.374 7.736 3.612 1.00 94.19 204 SER A C 1
ATOM 1674 O O . SER A 1 204 ? 3.524 7.213 2.896 1.00 94.19 204 SER A O 1
ATOM 1676 N N . TYR A 1 205 ? 5.443 7.057 4.046 1.00 92.50 205 TYR A N 1
ATOM 1677 C CA . TYR A 1 205 ? 5.650 5.634 3.729 1.00 92.50 205 TYR A CA 1
ATOM 1678 C C . TYR A 1 205 ? 4.426 4.752 4.037 1.00 92.50 205 TYR A C 1
ATOM 1680 O O . TYR A 1 205 ? 4.180 3.776 3.335 1.00 92.50 205 TYR A O 1
ATOM 1688 N N . LEU A 1 206 ? 3.599 5.127 5.023 1.00 92.56 206 LEU A N 1
ATOM 1689 C CA . LEU A 1 206 ? 2.362 4.415 5.368 1.00 92.56 206 LEU A CA 1
ATOM 1690 C C . LEU A 1 206 ? 1.329 4.378 4.230 1.00 92.56 206 LEU A C 1
ATOM 1692 O O . LEU A 1 206 ? 0.499 3.474 4.201 1.00 92.56 206 LEU A O 1
ATOM 1696 N N . VAL A 1 207 ? 1.371 5.336 3.299 1.00 93.00 207 VAL A N 1
ATOM 1697 C CA . VAL A 1 207 ? 0.511 5.352 2.102 1.00 93.00 207 VAL A CA 1
ATOM 1698 C C . VAL A 1 207 ? 1.233 4.887 0.834 1.00 93.00 207 VAL A C 1
ATOM 1700 O O . VAL A 1 207 ? 0.665 4.948 -0.255 1.00 93.00 207 VAL A O 1
ATOM 1703 N N . LEU A 1 208 ? 2.472 4.409 0.979 1.00 92.31 208 LEU A N 1
ATOM 1704 C CA . LEU A 1 208 ? 3.316 3.892 -0.100 1.00 92.31 208 LEU A CA 1
ATOM 1705 C C . LEU A 1 208 ? 3.515 2.372 -0.017 1.00 92.31 208 LEU A C 1
ATOM 1707 O O . LEU A 1 208 ? 4.339 1.818 -0.741 1.00 92.31 208 LEU A O 1
ATOM 1711 N N . ILE A 1 209 ? 2.750 1.688 0.837 1.00 88.88 209 ILE A N 1
ATOM 1712 C CA . ILE A 1 209 ? 2.808 0.234 1.028 1.00 88.88 209 ILE A CA 1
ATOM 1713 C C . ILE A 1 209 ? 2.515 -0.493 -0.283 1.00 88.88 209 ILE A C 1
ATOM 1715 O O . ILE A 1 209 ? 3.253 -1.405 -0.646 1.00 88.88 209 ILE A O 1
ATOM 1719 N N . LEU A 1 210 ? 1.478 -0.088 -1.019 1.00 85.19 210 LEU A N 1
ATOM 1720 C CA . LEU A 1 210 ? 1.162 -0.728 -2.297 1.00 85.19 210 LEU A CA 1
ATOM 1721 C C . LEU A 1 210 ? 2.238 -0.481 -3.382 1.00 85.19 210 LEU A C 1
ATOM 1723 O O . LEU A 1 210 ? 2.653 -1.459 -4.016 1.00 85.19 210 LEU A O 1
ATOM 1727 N N . PRO A 1 211 ? 2.750 0.756 -3.577 1.00 89.19 211 PRO A N 1
ATOM 1728 C CA . PRO A 1 211 ? 3.921 0.986 -4.421 1.00 89.19 211 PRO A CA 1
ATOM 1729 C C . PRO A 1 211 ? 5.123 0.119 -4.061 1.00 89.19 211 PRO A C 1
ATOM 1731 O O . PRO A 1 211 ? 5.691 -0.534 -4.936 1.00 89.19 211 PRO A O 1
ATOM 1734 N N . LYS A 1 212 ? 5.471 0.059 -2.772 1.00 88.00 212 LYS A N 1
ATOM 1735 C CA . LYS A 1 212 ? 6.594 -0.738 -2.278 1.00 88.00 212 LYS A CA 1
ATOM 1736 C C . LYS A 1 212 ? 6.407 -2.224 -2.570 1.00 88.00 212 LYS A C 1
ATOM 1738 O O . LYS A 1 212 ? 7.294 -2.838 -3.154 1.00 88.00 212 LYS A O 1
ATOM 1743 N N . LEU A 1 213 ? 5.228 -2.769 -2.273 1.00 82.88 213 LEU A N 1
ATOM 1744 C CA . LEU A 1 213 ? 4.898 -4.163 -2.571 1.00 82.88 213 LEU A CA 1
ATOM 1745 C C . LEU A 1 213 ? 5.061 -4.484 -4.063 1.00 82.88 213 LEU A C 1
ATOM 1747 O O . LEU A 1 213 ? 5.619 -5.521 -4.410 1.00 82.88 213 LEU A O 1
ATOM 1751 N N . THR A 1 214 ? 4.594 -3.593 -4.940 1.00 81.38 214 THR A N 1
ATOM 1752 C CA . THR A 1 214 ? 4.702 -3.766 -6.397 1.00 81.38 214 THR A CA 1
ATOM 1753 C C . THR A 1 214 ? 6.166 -3.824 -6.823 1.00 81.38 214 THR A C 1
ATOM 1755 O O . THR A 1 214 ? 6.580 -4.764 -7.500 1.00 81.38 214 THR A O 1
ATOM 1758 N N . VAL A 1 215 ? 6.969 -2.858 -6.376 1.00 83.75 215 VAL A N 1
ATOM 1759 C CA . VAL A 1 215 ? 8.405 -2.820 -6.667 1.00 83.75 215 VAL A CA 1
ATOM 1760 C C . VAL A 1 215 ? 9.111 -4.072 -6.150 1.00 83.75 215 VAL A C 1
ATOM 1762 O O . VAL A 1 215 ? 9.896 -4.665 -6.882 1.00 83.75 215 VAL A O 1
ATOM 1765 N N . ASP A 1 216 ? 8.809 -4.526 -4.933 1.00 80.56 216 ASP A N 1
ATOM 1766 C CA . ASP A 1 216 ? 9.452 -5.708 -4.356 1.00 80.56 216 ASP A CA 1
ATOM 1767 C C . ASP A 1 216 ? 9.132 -6.992 -5.109 1.00 80.56 216 ASP A C 1
ATOM 1769 O O . ASP A 1 216 ? 10.041 -7.782 -5.372 1.00 80.56 216 ASP A O 1
ATOM 1773 N N . ILE A 1 217 ? 7.862 -7.186 -5.474 1.00 78.81 217 ILE A N 1
ATOM 1774 C CA . ILE A 1 217 ? 7.396 -8.345 -6.245 1.00 78.81 217 ILE A CA 1
ATOM 1775 C C . ILE A 1 217 ? 8.171 -8.466 -7.559 1.00 78.81 217 ILE A C 1
ATOM 1777 O O . ILE A 1 217 ? 8.560 -9.567 -7.952 1.00 78.81 217 ILE A O 1
ATOM 1781 N N . PHE A 1 218 ? 8.421 -7.340 -8.223 1.00 77.94 218 PHE A N 1
ATOM 1782 C CA . PHE A 1 218 ? 9.086 -7.319 -9.521 1.00 77.94 218 PHE A CA 1
ATOM 1783 C C . PHE A 1 218 ? 10.591 -7.034 -9.443 1.00 77.94 218 PHE A C 1
ATOM 1785 O O . PHE A 1 218 ? 11.270 -7.140 -10.464 1.00 77.94 218 PHE A O 1
ATOM 1792 N N . SER A 1 219 ? 11.145 -6.759 -8.257 1.00 78.44 219 SER A N 1
ATOM 1793 C CA . SER A 1 219 ? 12.571 -6.462 -8.064 1.00 78.44 219 SER A CA 1
ATOM 1794 C C . SER A 1 219 ? 13.523 -7.498 -8.677 1.00 78.44 219 SER A C 1
ATOM 1796 O O . SER A 1 219 ? 14.476 -7.073 -9.332 1.00 78.44 219 SER A O 1
ATOM 1798 N N . PRO A 1 220 ? 13.263 -8.826 -8.630 1.00 77.00 220 PRO A N 1
ATOM 1799 C CA . PRO A 1 220 ? 14.154 -9.789 -9.275 1.00 77.00 220 PRO A CA 1
ATOM 1800 C C . PRO A 1 220 ? 14.198 -9.632 -10.801 1.00 77.00 220 PRO A C 1
ATOM 1802 O O . PRO A 1 220 ? 15.230 -9.889 -11.411 1.00 77.00 220 PRO A O 1
ATOM 1805 N N . LEU A 1 221 ? 13.094 -9.199 -11.425 1.00 71.81 221 LEU A N 1
ATOM 1806 C CA . LEU A 1 221 ? 13.042 -8.924 -12.866 1.00 71.81 221 LEU A CA 1
ATOM 1807 C C . LEU A 1 221 ? 13.776 -7.625 -13.214 1.00 71.81 221 LEU A C 1
ATOM 1809 O O . LEU A 1 221 ? 14.426 -7.551 -14.253 1.00 71.81 221 LEU A O 1
ATOM 1813 N N . ILE A 1 222 ? 13.697 -6.621 -12.337 1.00 76.38 222 ILE A N 1
ATOM 1814 C CA . ILE A 1 222 ? 14.413 -5.349 -12.483 1.00 76.38 222 ILE A CA 1
ATOM 1815 C C . ILE A 1 222 ? 15.929 -5.567 -12.389 1.00 76.38 222 ILE A C 1
ATOM 1817 O O . ILE A 1 222 ? 16.694 -4.993 -13.163 1.00 76.38 222 ILE A O 1
ATOM 1821 N N . GLU A 1 223 ? 16.381 -6.377 -11.427 1.00 74.38 223 GLU A N 1
ATOM 1822 C CA . GLU A 1 223 ? 17.805 -6.582 -11.144 1.00 74.38 223 GLU A CA 1
ATOM 1823 C C . GLU A 1 223 ? 18.544 -7.235 -12.323 1.00 74.38 223 GLU A C 1
ATOM 1825 O O . GLU A 1 223 ? 19.661 -6.820 -12.631 1.00 74.38 223 GLU A O 1
ATOM 1830 N N . ILE A 1 224 ? 17.903 -8.181 -13.019 1.00 72.69 224 ILE A N 1
ATOM 1831 C CA . ILE A 1 224 ? 18.493 -8.929 -14.145 1.00 72.69 224 ILE A CA 1
ATOM 1832 C C . ILE A 1 224 ? 18.346 -8.244 -15.511 1.00 72.69 224 ILE A C 1
ATOM 1834 O O . ILE A 1 224 ? 18.908 -8.726 -16.494 1.00 72.69 224 ILE A O 1
ATOM 1838 N N . ALA A 1 225 ? 17.568 -7.165 -15.606 1.00 75.38 225 ALA A N 1
ATOM 1839 C CA . ALA A 1 225 ? 17.361 -6.438 -16.852 1.00 75.38 225 ALA A CA 1
ATOM 1840 C C . ALA A 1 225 ? 18.406 -5.317 -17.025 1.00 75.38 225 ALA A C 1
ATOM 1842 O O . ALA A 1 225 ? 18.700 -4.562 -16.097 1.00 75.38 225 ALA A O 1
ATOM 1843 N N . GLU A 1 226 ? 18.948 -5.198 -18.241 1.00 72.62 226 GLU A N 1
ATOM 1844 C CA . GLU A 1 226 ? 20.016 -4.246 -18.609 1.00 72.62 226 GLU A CA 1
ATOM 1845 C C . GLU A 1 226 ? 19.533 -3.152 -19.583 1.00 72.62 226 GLU A C 1
ATOM 1847 O O . GLU A 1 226 ? 20.316 -2.568 -20.326 1.00 72.62 226 GLU A O 1
ATOM 1852 N N . ASN A 1 227 ? 18.225 -2.887 -19.628 1.00 80.56 227 ASN A N 1
ATOM 1853 C CA . ASN A 1 227 ? 17.647 -1.857 -20.495 1.00 80.56 227 ASN A CA 1
ATOM 1854 C C . ASN A 1 227 ? 17.324 -0.568 -19.716 1.00 80.56 227 ASN A C 1
ATOM 1856 O O . ASN A 1 227 ? 17.272 -0.559 -18.486 1.00 80.56 227 ASN A O 1
ATOM 1860 N N . SER A 1 228 ? 17.066 0.525 -20.440 1.00 80.50 228 SER A N 1
ATOM 1861 C CA . SER A 1 228 ? 16.737 1.830 -19.843 1.00 80.50 228 SER A CA 1
ATOM 1862 C C . SER A 1 228 ? 15.508 1.784 -18.926 1.00 80.50 228 SER A C 1
ATOM 1864 O O . SER A 1 228 ? 15.483 2.442 -17.891 1.00 80.50 228 SER A O 1
ATOM 1866 N N . SER A 1 229 ? 14.512 0.955 -19.256 1.00 83.44 229 SER A N 1
ATOM 1867 C CA . SER A 1 229 ? 13.326 0.744 -18.417 1.00 83.44 229 SER A CA 1
ATOM 1868 C C . SER A 1 229 ? 13.688 0.141 -17.052 1.00 83.44 229 SER A C 1
ATOM 1870 O O . SER A 1 229 ? 13.158 0.557 -16.023 1.00 83.44 229 SER A O 1
ATOM 1872 N N . ALA A 1 230 ? 14.652 -0.781 -17.010 1.00 85.50 230 ALA A N 1
ATOM 1873 C CA . ALA A 1 230 ? 15.145 -1.362 -15.768 1.00 85.50 230 ALA A CA 1
ATOM 1874 C C . ALA A 1 230 ? 15.904 -0.342 -14.909 1.00 85.50 230 ALA A C 1
ATOM 1876 O O . ALA A 1 230 ? 15.726 -0.324 -13.693 1.00 85.50 230 ALA A O 1
ATOM 1877 N N . GLU A 1 231 ? 16.720 0.527 -15.511 1.00 89.62 231 GLU A N 1
ATOM 1878 C CA . GLU A 1 231 ? 17.399 1.607 -14.779 1.00 89.62 231 GLU A CA 1
ATOM 1879 C C . GLU A 1 231 ? 16.403 2.579 -14.141 1.00 89.62 231 GLU A C 1
ATOM 1881 O O . GLU A 1 231 ? 16.550 2.956 -12.979 1.00 89.62 231 GLU A O 1
ATOM 1886 N N . ASP A 1 232 ? 15.358 2.948 -14.872 1.00 93.00 232 ASP A N 1
ATOM 1887 C CA . ASP A 1 232 ? 14.307 3.826 -14.371 1.00 93.00 232 ASP A CA 1
ATOM 1888 C C . ASP A 1 232 ? 13.484 3.174 -13.253 1.00 93.00 232 ASP A C 1
ATOM 1890 O O . ASP A 1 232 ? 13.206 3.805 -12.230 1.00 93.00 232 ASP A O 1
ATOM 1894 N N . ALA A 1 233 ? 13.176 1.882 -13.375 1.00 90.81 233 ALA A N 1
ATOM 1895 C CA . ALA A 1 233 ? 12.542 1.124 -12.301 1.00 90.81 233 ALA A CA 1
ATOM 1896 C C . ALA A 1 233 ? 13.438 1.031 -11.047 1.00 90.81 233 ALA A C 1
ATOM 1898 O O . ALA A 1 233 ? 12.938 1.173 -9.928 1.00 90.81 233 ALA A O 1
ATOM 1899 N N . LYS A 1 234 ? 14.766 0.878 -11.207 1.00 91.75 234 LYS A N 1
ATOM 1900 C CA . LYS A 1 234 ? 15.743 0.914 -10.096 1.00 91.75 234 LYS A CA 1
ATOM 1901 C C . LYS A 1 234 ? 15.752 2.268 -9.383 1.00 91.75 234 LYS A C 1
ATOM 1903 O O . LYS A 1 234 ? 15.861 2.305 -8.155 1.00 91.75 234 LYS A O 1
ATOM 1908 N N . LYS A 1 235 ? 15.607 3.379 -10.113 1.00 94.69 235 LYS A N 1
ATOM 1909 C CA . LYS A 1 235 ? 15.501 4.721 -9.509 1.00 94.69 235 LYS A CA 1
ATOM 1910 C C . LYS A 1 235 ?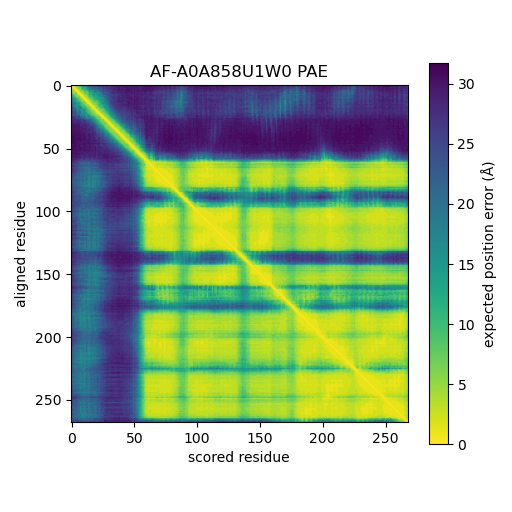 14.240 4.846 -8.657 1.00 94.69 235 LYS A C 1
ATOM 1912 O O . LYS A 1 235 ? 14.343 5.232 -7.495 1.00 94.69 235 LYS A O 1
ATOM 1917 N N . ILE A 1 236 ? 13.078 4.448 -9.189 1.00 95.19 236 ILE A N 1
ATOM 1918 C CA . ILE A 1 236 ? 11.813 4.445 -8.431 1.00 95.19 236 ILE A CA 1
ATOM 1919 C C . ILE A 1 236 ? 11.953 3.594 -7.163 1.00 95.19 236 ILE A C 1
ATOM 1921 O O . ILE A 1 236 ? 11.602 4.052 -6.075 1.00 95.19 236 ILE A O 1
ATOM 1925 N N . MET A 1 237 ? 12.511 2.386 -7.291 1.00 92.44 237 MET A N 1
ATOM 1926 C CA . MET A 1 237 ? 12.776 1.498 -6.158 1.00 92.44 237 MET A CA 1
ATOM 1927 C C . MET A 1 237 ? 13.635 2.176 -5.091 1.00 92.44 237 MET A C 1
ATOM 1929 O O . MET A 1 237 ? 13.249 2.199 -3.930 1.00 92.44 237 MET A O 1
ATOM 1933 N N . THR A 1 238 ? 14.747 2.795 -5.488 1.00 93.94 238 THR A N 1
ATOM 1934 C CA . THR A 1 238 ? 15.662 3.486 -4.566 1.00 93.94 238 THR A CA 1
ATOM 1935 C C . THR A 1 238 ? 14.956 4.602 -3.790 1.00 93.94 238 THR A C 1
ATOM 1937 O O . THR A 1 238 ? 15.148 4.742 -2.582 1.00 93.94 238 THR A O 1
ATOM 1940 N N . ILE A 1 239 ? 14.117 5.391 -4.469 1.00 96.06 239 ILE A N 1
ATOM 1941 C CA . ILE A 1 239 ? 13.366 6.488 -3.848 1.00 96.06 239 ILE A CA 1
ATOM 1942 C C . ILE A 1 239 ? 12.356 5.947 -2.824 1.00 96.06 239 ILE A C 1
ATOM 1944 O O . ILE A 1 239 ? 12.279 6.451 -1.701 1.00 96.06 239 ILE A O 1
ATOM 1948 N N . ILE A 1 240 ? 11.595 4.909 -3.185 1.00 93.88 240 ILE A N 1
ATOM 1949 C CA . ILE A 1 240 ? 10.593 4.307 -2.295 1.00 93.88 240 ILE A CA 1
ATOM 1950 C C . ILE A 1 240 ? 11.270 3.610 -1.107 1.00 93.88 240 ILE A C 1
ATOM 1952 O O . ILE A 1 240 ? 10.847 3.812 0.031 1.00 93.88 240 ILE A O 1
ATOM 1956 N N . ASP A 1 241 ? 12.339 2.847 -1.335 1.00 91.38 241 ASP A N 1
ATOM 1957 C CA . ASP A 1 241 ? 13.073 2.127 -0.287 1.00 91.38 241 ASP A CA 1
ATOM 1958 C C . ASP A 1 241 ? 13.614 3.086 0.769 1.00 91.38 241 ASP A C 1
ATOM 1960 O O . ASP A 1 241 ? 13.378 2.894 1.964 1.00 91.38 241 ASP A O 1
ATOM 1964 N N . LYS A 1 242 ? 14.214 4.197 0.332 1.00 93.19 242 LYS A N 1
ATOM 1965 C CA . LYS A 1 242 ? 14.678 5.266 1.220 1.00 93.19 242 LYS A CA 1
ATOM 1966 C C . LYS A 1 242 ? 13.555 5.817 2.107 1.00 93.19 242 LYS A C 1
ATOM 1968 O O . LYS A 1 242 ? 13.807 6.128 3.274 1.00 93.19 242 LYS A O 1
ATOM 1973 N N . ALA A 1 243 ? 12.329 5.959 1.596 1.00 92.75 243 ALA A N 1
ATOM 1974 C CA . ALA A 1 243 ? 11.200 6.423 2.406 1.00 92.75 243 ALA A CA 1
ATOM 1975 C C . ALA A 1 243 ? 10.834 5.414 3.510 1.00 92.75 243 ALA A C 1
ATOM 1977 O O . ALA A 1 243 ? 10.561 5.812 4.644 1.00 92.75 243 ALA A O 1
ATOM 1978 N N . PHE A 1 244 ? 10.880 4.114 3.207 1.00 90.56 244 PHE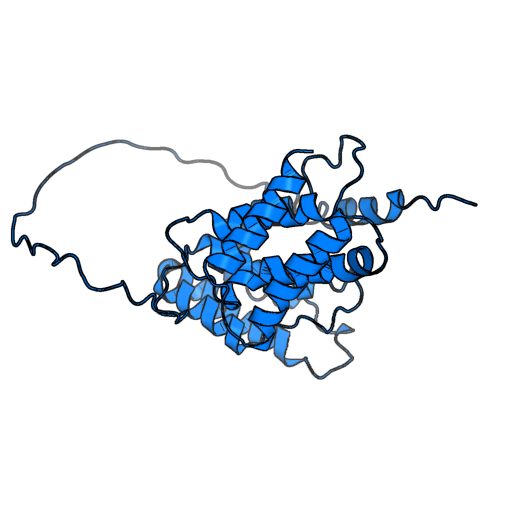 A N 1
ATOM 1979 C CA . PHE A 1 244 ? 10.609 3.051 4.178 1.00 90.56 244 PHE A CA 1
ATOM 1980 C C . PHE A 1 244 ? 11.720 2.901 5.222 1.00 90.56 244 PHE A C 1
ATOM 1982 O O . PHE A 1 244 ? 11.419 2.838 6.415 1.00 90.56 244 PHE A O 1
ATOM 1989 N N . GLU A 1 245 ? 12.986 2.901 4.803 1.00 89.25 245 GLU A N 1
ATOM 1990 C CA . GLU A 1 245 ? 14.148 2.803 5.698 1.00 89.25 245 GLU A CA 1
ATOM 1991 C C . GLU A 1 245 ? 14.167 3.938 6.726 1.00 89.25 245 GLU A C 1
ATOM 1993 O O . GLU A 1 245 ? 14.348 3.710 7.923 1.00 89.25 245 GLU A O 1
ATOM 1998 N N . ASN A 1 246 ? 13.892 5.162 6.272 1.00 89.56 246 ASN A N 1
ATOM 1999 C CA . ASN A 1 246 ? 13.871 6.341 7.133 1.00 89.56 246 ASN A CA 1
ATOM 2000 C C . ASN A 1 246 ? 12.541 6.532 7.874 1.00 89.56 246 ASN A C 1
ATOM 2002 O O . ASN A 1 246 ? 12.407 7.482 8.648 1.00 89.56 246 ASN A O 1
ATOM 2006 N N . LYS A 1 247 ? 11.537 5.676 7.620 1.00 88.88 247 LYS A N 1
ATOM 2007 C CA . LYS A 1 247 ? 10.141 5.870 8.055 1.00 88.88 247 LYS A CA 1
ATOM 2008 C C . LYS A 1 247 ? 9.635 7.289 7.763 1.00 88.88 247 LYS A C 1
ATOM 2010 O O . LYS A 1 247 ? 8.879 7.873 8.544 1.00 88.88 247 LYS A O 1
ATOM 2015 N N . SER A 1 248 ? 10.075 7.842 6.636 1.00 89.19 248 SER A N 1
ATOM 2016 C CA . SER A 1 248 ? 9.728 9.171 6.148 1.00 89.19 248 SER A CA 1
ATOM 2017 C C . SER A 1 248 ? 8.671 9.071 5.048 1.00 89.19 248 SER A C 1
ATOM 2019 O O . SER A 1 248 ? 8.113 8.016 4.774 1.00 89.19 248 SER A O 1
ATOM 2021 N N . GLY A 1 249 ? 8.318 10.188 4.439 1.00 89.25 249 GLY A N 1
ATOM 2022 C CA . GLY A 1 249 ? 7.512 10.241 3.229 1.00 89.25 249 GLY A CA 1
ATOM 2023 C C . GLY A 1 249 ? 8.305 10.820 2.073 1.00 89.25 249 GLY A C 1
ATOM 2024 O O . GLY A 1 249 ? 9.403 11.338 2.279 1.00 89.25 249 GLY A O 1
ATOM 2025 N N . LEU A 1 250 ? 7.720 10.742 0.885 1.00 93.38 250 LEU A N 1
ATOM 2026 C CA . LEU A 1 250 ? 8.262 11.345 -0.323 1.00 93.38 250 LEU A CA 1
ATOM 2027 C C . LEU A 1 250 ? 7.999 12.845 -0.332 1.00 93.38 250 LEU A C 1
ATOM 2029 O O . LEU A 1 250 ? 6.878 13.299 -0.072 1.00 93.38 250 LEU A O 1
ATOM 2033 N N . GLU A 1 251 ? 9.038 13.609 -0.649 1.00 89.25 251 GLU A N 1
ATOM 2034 C CA . GLU A 1 251 ? 8.936 15.049 -0.858 1.00 89.25 251 GLU A CA 1
ATOM 2035 C C . GLU A 1 251 ? 8.457 15.380 -2.276 1.00 89.25 251 GLU A C 1
ATOM 2037 O O . GLU A 1 251 ? 8.510 14.550 -3.181 1.00 89.25 251 GLU A O 1
ATOM 2042 N N . SER A 1 252 ? 8.016 16.622 -2.504 1.00 89.69 252 SER A N 1
ATOM 2043 C CA . SER A 1 252 ? 7.426 17.025 -3.792 1.00 89.69 252 SER A CA 1
ATOM 2044 C C . SER A 1 252 ? 8.342 16.765 -4.993 1.00 89.69 252 SER A C 1
ATOM 2046 O O . SER A 1 252 ? 7.846 16.374 -6.042 1.00 89.69 252 SER A O 1
ATOM 2048 N N . LYS A 1 253 ? 9.666 16.903 -4.825 1.00 93.12 253 LYS A N 1
ATOM 2049 C CA . LYS A 1 253 ? 10.643 16.593 -5.881 1.00 93.12 253 LYS A CA 1
ATOM 2050 C C . LYS A 1 253 ? 10.707 15.097 -6.200 1.00 93.12 253 LYS A C 1
ATOM 2052 O O . LYS A 1 253 ? 10.739 14.735 -7.366 1.00 93.12 253 LYS A O 1
ATOM 2057 N N . GLU A 1 254 ? 10.692 14.242 -5.178 1.00 95.56 254 GLU A N 1
ATOM 2058 C CA . GLU A 1 254 ? 10.724 12.781 -5.342 1.00 95.56 254 GLU A CA 1
ATOM 2059 C C . GLU A 1 254 ? 9.415 12.277 -5.978 1.00 95.56 254 GLU A C 1
ATOM 2061 O O . GLU A 1 254 ? 9.431 11.408 -6.847 1.00 95.56 254 GLU A O 1
ATOM 2066 N N . ILE A 1 255 ? 8.274 12.869 -5.602 1.00 94.88 255 ILE A N 1
ATOM 2067 C CA . ILE A 1 255 ? 6.967 12.579 -6.213 1.00 94.88 255 ILE A CA 1
ATOM 2068 C C . ILE A 1 255 ? 6.964 12.971 -7.695 1.00 94.88 255 ILE A C 1
ATOM 2070 O O . ILE A 1 255 ? 6.497 12.201 -8.536 1.00 94.88 255 ILE A O 1
ATOM 2074 N N . GLU A 1 256 ? 7.468 14.164 -8.019 1.00 94.75 256 GLU A N 1
ATOM 2075 C CA . GLU A 1 256 ? 7.576 14.656 -9.395 1.00 94.75 256 GLU A CA 1
ATOM 2076 C C . GLU A 1 256 ? 8.504 13.771 -10.235 1.00 94.75 256 GLU A C 1
ATOM 2078 O O . GLU A 1 256 ? 8.146 13.396 -11.350 1.00 94.75 256 GLU A O 1
ATOM 2083 N N . GLU A 1 257 ? 9.650 13.369 -9.684 1.00 96.94 257 GLU A N 1
ATOM 2084 C CA . GLU A 1 257 ? 10.604 12.481 -10.347 1.00 96.94 257 GLU A CA 1
ATOM 2085 C C . GLU A 1 257 ? 9.976 11.129 -10.706 1.00 96.94 257 GLU A C 1
ATOM 2087 O O . GLU A 1 257 ? 9.985 10.751 -11.879 1.00 96.94 257 GLU A O 1
ATOM 2092 N N . ILE A 1 258 ? 9.348 10.439 -9.743 1.00 96.31 258 ILE A N 1
ATOM 2093 C CA . ILE A 1 258 ? 8.656 9.167 -10.015 1.00 96.31 258 ILE A CA 1
ATOM 2094 C C . ILE A 1 258 ? 7.550 9.376 -11.054 1.00 96.31 258 ILE A C 1
ATOM 2096 O O . ILE A 1 258 ? 7.424 8.591 -11.992 1.00 96.31 258 ILE A O 1
ATOM 2100 N N . THR A 1 259 ? 6.766 10.449 -10.925 1.00 95.38 259 THR A N 1
ATOM 2101 C CA . THR A 1 259 ? 5.664 10.748 -11.852 1.00 95.38 259 THR A CA 1
ATOM 2102 C C . THR A 1 259 ? 6.164 10.957 -13.280 1.00 95.38 259 THR A C 1
ATOM 2104 O O . THR A 1 259 ? 5.552 10.459 -14.224 1.00 95.38 259 THR A O 1
ATOM 2107 N N . ASN A 1 260 ? 7.285 11.654 -13.455 1.00 95.69 260 ASN A N 1
ATOM 2108 C CA . ASN A 1 260 ? 7.890 11.870 -14.764 1.00 95.69 260 ASN A CA 1
ATOM 2109 C C . ASN A 1 260 ? 8.380 10.558 -15.379 1.00 95.69 260 ASN A C 1
ATOM 2111 O O . ASN A 1 260 ? 8.071 10.295 -16.540 1.00 95.69 260 ASN A O 1
ATOM 2115 N N . ILE A 1 261 ? 9.065 9.718 -14.597 1.00 95.50 261 ILE A N 1
ATOM 2116 C CA . ILE A 1 261 ? 9.511 8.396 -15.049 1.00 95.50 261 ILE A CA 1
ATOM 2117 C C . ILE A 1 261 ? 8.304 7.549 -15.480 1.00 95.50 261 ILE A C 1
ATOM 2119 O O . ILE A 1 261 ? 8.265 7.035 -16.595 1.00 95.50 261 ILE A O 1
ATOM 2123 N N . VAL A 1 262 ? 7.277 7.445 -14.635 1.00 93.25 262 VAL A N 1
ATOM 2124 C CA . VAL A 1 262 ? 6.064 6.667 -14.934 1.00 93.25 262 VAL A CA 1
ATOM 2125 C C . VAL A 1 262 ? 5.389 7.155 -16.221 1.00 93.25 262 VAL A C 1
ATOM 2127 O O . VAL A 1 262 ? 5.034 6.347 -17.082 1.00 93.25 262 VAL A O 1
ATOM 2130 N N . ASN A 1 263 ? 5.257 8.471 -16.401 1.00 92.38 263 ASN A N 1
ATOM 2131 C CA . ASN A 1 263 ? 4.636 9.044 -17.594 1.00 92.38 263 ASN A CA 1
ATOM 2132 C C . ASN A 1 263 ? 5.437 8.779 -18.878 1.00 92.38 263 ASN A C 1
ATOM 2134 O O . ASN A 1 263 ? 4.824 8.563 -19.921 1.00 92.38 263 ASN A O 1
ATOM 2138 N N . GLN A 1 264 ? 6.773 8.764 -18.814 1.00 92.69 264 GLN A N 1
ATOM 2139 C CA . GLN A 1 264 ? 7.633 8.454 -19.965 1.00 92.69 264 GLN A CA 1
ATOM 2140 C C . GLN A 1 264 ? 7.410 7.031 -20.491 1.00 92.69 264 GLN A C 1
ATOM 2142 O O . GLN A 1 264 ? 7.419 6.817 -21.701 1.00 92.69 264 GLN A O 1
ATOM 2147 N N . HIS A 1 265 ? 7.172 6.069 -19.595 1.00 87.81 265 HIS A N 1
ATOM 2148 C CA . HIS A 1 265 ? 6.946 4.666 -19.966 1.00 87.81 265 HIS A CA 1
ATOM 2149 C C . HIS A 1 265 ? 5.477 4.348 -20.284 1.00 87.81 265 HIS A C 1
ATOM 2151 O O . HIS A 1 265 ? 5.209 3.394 -21.002 1.00 87.81 265 HIS A O 1
ATOM 2157 N N . SER A 1 266 ? 4.527 5.169 -19.826 1.00 75.31 266 SER A N 1
ATOM 2158 C CA . SER A 1 266 ? 3.083 4.967 -20.061 1.00 75.31 266 SER A CA 1
ATOM 2159 C C . SER A 1 266 ? 2.590 5.416 -21.445 1.00 75.31 266 SER A C 1
ATOM 2161 O O . SER A 1 266 ? 1.432 5.185 -21.787 1.00 75.31 266 SER A O 1
ATOM 2163 N N . GLN A 1 267 ? 3.422 6.121 -22.217 1.00 60.25 267 GLN A N 1
ATOM 2164 C CA . GLN A 1 267 ? 3.074 6.660 -23.540 1.00 60.25 267 GLN A CA 1
ATOM 2165 C C . GLN A 1 267 ? 3.524 5.762 -24.713 1.00 60.25 267 GLN A C 1
ATOM 2167 O O . GLN A 1 267 ? 3.327 6.150 -25.864 1.00 60.25 267 GLN A O 1
ATOM 2172 N N . ASN A 1 268 ? 4.081 4.575 -24.427 1.00 49.28 268 ASN A N 1
ATOM 2173 C CA . ASN A 1 268 ? 4.616 3.611 -25.405 1.00 49.28 268 ASN A CA 1
ATOM 2174 C C . ASN A 1 268 ? 3.838 2.277 -25.428 1.00 49.28 268 ASN A C 1
ATOM 2176 O O . ASN A 1 268 ? 3.728 1.675 -26.517 1.00 49.28 268 ASN A O 1
#